Protein AF-A0AA96PVY5-F1 (afdb_monomer_lite)

Sequence (254 aa):
MIVLVLLALLAKAFYQPETMDERSAVYSLGSGWYQLRDGERINLQLPGTVMADTDGKVMLYNDTLSALDVGMVISTRGVEHHLEICMGDQVLYQYRNQEFQKNLQMQGKIWADVFLPKETGQEPVCLIYEGKKNGQLYIQAPIIGSFAAVIRNHVKEAFFSVLIMLGMLGLGVASVIIYLYIRHRQIEEKRFLNVAYFLILCDFWCILDSGMYQMYGRQTAAGTLISFYAFMLMSVPMLRFVQNTVRKKRAVGS

Foldseek 3Di:
DVLVVVVVVVCCLVPVDPPPPVQLDKDFQQFQKWFQDPNDTHGGGPQDKDWAAQQQKGKIKGLPWALSQAFKKKKFFQVLQQKWKAWVPGTQDTSDDDPDDDDSVLSRQAIDIGTHHSCINVTIMMIMGGGPRRDIDRTHTIMIHHPSNVVSVVCVVCVVVVVVLSVLQVLLVVLVVVCVVVVVVVHPDCQSVLSNLLSVLVSLLSVLSHNVCCHPPPCNPVSVVVSVVSVVCSVVSVVVNVVSVVVVVVVVVD

Secondary structure (DSSP, 8-state):
-HHHHHHHHHHHHHSS-----GGG--EE--SSEEEEETTEEEEE-SSEEEEPPTTSEEEEEE----GGGTT-EEEE--GGGT-EEEETTEEEEE----SS---HHHHTT--EEEEPPTTBTTB-EEEEEE--TT-EEEEPPPEEE-HHHHHHHHHHHTHHHHHHHHHHHHHHHHHHHHHHHHHHTT---HHHHHHHHHHHHHHHHHHHHSHHHHHH-TTHHHHHHHHHHHHHHTHHHHHHHHHHHHHHHHHH--

Structure (mmCIF, N/CA/C/O backbone):
data_AF-A0AA96PVY5-F1
#
_entry.id   AF-A0AA96PVY5-F1
#
loop_
_atom_site.group_PDB
_atom_site.id
_atom_site.type_symbol
_atom_site.label_atom_id
_atom_site.label_alt_id
_atom_site.label_comp_id
_atom_site.label_asym_id
_atom_site.label_entity_id
_atom_site.label_seq_id
_atom_site.pdbx_PDB_ins_code
_atom_site.Cartn_x
_atom_site.Cartn_y
_atom_site.Cartn_z
_atom_site.occupancy
_atom_site.B_iso_or_equiv
_atom_site.auth_seq_id
_atom_site.auth_comp_id
_atom_site.auth_asym_id
_atom_site.auth_atom_id
_atom_site.pdbx_PDB_model_num
ATOM 1 N N . MET A 1 1 ? -3.927 -9.542 26.644 1.00 60.62 1 MET A N 1
ATOM 2 C CA . MET A 1 1 ? -3.456 -10.804 26.028 1.00 60.62 1 MET A CA 1
ATOM 3 C C . MET A 1 1 ? -3.331 -10.675 24.512 1.00 60.62 1 MET A C 1
ATOM 5 O O . MET A 1 1 ? -2.219 -10.776 24.029 1.00 60.62 1 MET A O 1
ATOM 9 N N . ILE A 1 2 ? -4.405 -10.353 23.776 1.00 67.94 2 ILE A N 1
ATOM 10 C CA . ILE A 1 2 ? -4.398 -10.251 22.297 1.00 67.94 2 ILE A CA 1
ATOM 11 C C . ILE A 1 2 ? -3.332 -9.276 21.765 1.00 67.94 2 ILE A C 1
ATOM 13 O O . ILE A 1 2 ? -2.542 -9.650 20.911 1.00 67.94 2 ILE A O 1
ATOM 17 N N . VAL A 1 3 ? -3.236 -8.063 22.320 1.00 68.12 3 VAL A N 1
ATOM 18 C CA . VAL A 1 3 ? -2.239 -7.063 21.879 1.00 68.12 3 VAL A CA 1
ATOM 19 C C . VAL A 1 3 ? -0.802 -7.514 22.138 1.00 68.12 3 VAL A C 1
ATOM 21 O O . VAL A 1 3 ? 0.065 -7.299 21.304 1.00 68.12 3 VAL A O 1
ATOM 24 N N . LEU A 1 4 ? -0.549 -8.198 23.257 1.00 67.31 4 LEU A N 1
ATOM 25 C CA . LEU A 1 4 ? 0.775 -8.746 23.570 1.00 67.31 4 LEU A CA 1
ATOM 26 C C . LEU A 1 4 ? 1.139 -9.907 22.640 1.00 67.31 4 LEU A C 1
ATOM 28 O O . LEU A 1 4 ? 2.287 -10.014 22.233 1.00 67.31 4 LEU A O 1
ATOM 32 N N . VAL A 1 5 ? 0.163 -10.738 22.264 1.00 74.19 5 VAL A N 1
ATOM 33 C CA . VAL A 1 5 ? 0.353 -11.800 21.266 1.00 74.19 5 VAL A CA 1
ATOM 34 C C . VAL A 1 5 ? 0.640 -11.196 19.890 1.00 74.19 5 VAL A C 1
ATOM 36 O O . VAL A 1 5 ? 1.571 -11.636 19.230 1.00 74.19 5 VAL A O 1
ATOM 39 N N . LEU A 1 6 ? -0.086 -10.151 19.479 1.00 71.12 6 LEU A N 1
ATOM 40 C CA . LEU A 1 6 ? 0.167 -9.441 18.219 1.00 71.12 6 LEU A CA 1
ATOM 41 C C . LEU A 1 6 ? 1.539 -8.751 18.208 1.00 71.12 6 LEU A C 1
ATOM 43 O O . LEU A 1 6 ? 2.269 -8.868 17.228 1.00 71.12 6 LEU A O 1
ATOM 47 N N . LEU A 1 7 ? 1.926 -8.098 19.308 1.00 71.06 7 LEU A N 1
ATOM 48 C CA . LEU A 1 7 ? 3.259 -7.511 19.475 1.00 71.06 7 LEU A CA 1
ATOM 49 C C . LEU A 1 7 ? 4.358 -8.575 19.454 1.00 71.06 7 LEU A C 1
ATOM 51 O O . LEU A 1 7 ? 5.390 -8.354 18.835 1.00 71.06 7 LEU A O 1
ATOM 55 N N . ALA A 1 8 ? 4.143 -9.735 20.078 1.00 72.88 8 ALA A N 1
ATOM 56 C CA . ALA A 1 8 ? 5.095 -10.843 20.051 1.00 72.88 8 ALA A CA 1
ATOM 57 C C . ALA A 1 8 ? 5.204 -11.478 18.656 1.00 72.88 8 ALA A C 1
ATOM 59 O O . ALA A 1 8 ? 6.303 -11.825 18.230 1.00 72.88 8 ALA A O 1
ATOM 60 N N . LEU A 1 9 ? 4.093 -11.599 17.922 1.00 70.38 9 LEU A N 1
ATOM 61 C CA . LEU A 1 9 ? 4.085 -12.061 16.531 1.00 70.38 9 LEU A CA 1
ATOM 62 C C . LEU A 1 9 ? 4.821 -11.082 15.613 1.00 70.38 9 LEU A C 1
ATOM 64 O O . LEU A 1 9 ? 5.618 -11.522 14.790 1.00 70.38 9 LEU A O 1
ATOM 68 N N . LEU A 1 10 ? 4.615 -9.773 15.785 1.00 68.00 10 LEU A N 1
ATOM 69 C CA . LEU A 1 10 ? 5.374 -8.758 15.056 1.00 68.00 10 LEU A CA 1
ATOM 70 C C . LEU A 1 10 ? 6.845 -8.794 15.439 1.00 68.00 10 LEU A C 1
ATOM 72 O O . LEU A 1 10 ? 7.685 -8.906 14.559 1.00 68.00 10 LEU A O 1
ATOM 76 N N . ALA A 1 11 ? 7.172 -8.792 16.731 1.00 70.00 11 ALA A N 1
ATOM 77 C CA . ALA A 1 11 ? 8.550 -8.921 17.183 1.00 70.00 11 ALA A CA 1
ATOM 78 C C . ALA A 1 11 ? 9.203 -10.156 16.554 1.00 70.00 11 ALA A C 1
ATOM 80 O O . ALA A 1 11 ? 10.265 -10.029 15.970 1.00 70.00 11 ALA A O 1
ATOM 81 N N . LYS A 1 12 ? 8.537 -11.315 16.536 1.00 70.00 12 LYS A N 1
ATOM 82 C CA . LYS A 1 12 ? 9.041 -12.525 15.870 1.00 70.00 12 LYS A CA 1
ATOM 83 C C . LYS A 1 12 ? 9.208 -12.360 14.352 1.00 70.00 12 LYS A C 1
ATOM 85 O O . LYS A 1 12 ? 10.201 -12.837 13.817 1.00 70.00 12 LYS A O 1
ATOM 90 N N . ALA A 1 13 ? 8.278 -11.693 13.668 1.00 64.44 13 ALA A N 1
ATOM 91 C CA . ALA A 1 13 ? 8.371 -11.418 12.231 1.00 64.44 13 ALA A CA 1
ATOM 92 C C . ALA A 1 13 ? 9.531 -10.463 11.880 1.00 64.44 13 ALA A C 1
ATOM 94 O O . ALA A 1 13 ? 10.138 -10.594 10.821 1.00 64.44 13 ALA A O 1
ATOM 95 N N . PHE A 1 14 ? 9.862 -9.526 12.773 1.00 62.31 14 PHE A N 1
ATOM 96 C CA . PHE A 1 14 ? 10.978 -8.589 12.607 1.00 62.31 14 PHE A CA 1
ATOM 97 C C . PHE A 1 14 ? 12.322 -9.157 13.083 1.00 62.31 14 PHE A C 1
ATOM 99 O O . PHE A 1 14 ? 13.353 -8.841 12.498 1.00 62.31 14 PHE A O 1
ATOM 106 N N . TYR A 1 15 ? 12.313 -9.983 14.131 1.00 60.38 15 TYR A N 1
ATOM 107 C CA . TYR A 1 15 ? 13.501 -10.569 14.762 1.00 60.38 15 TYR A CA 1
ATOM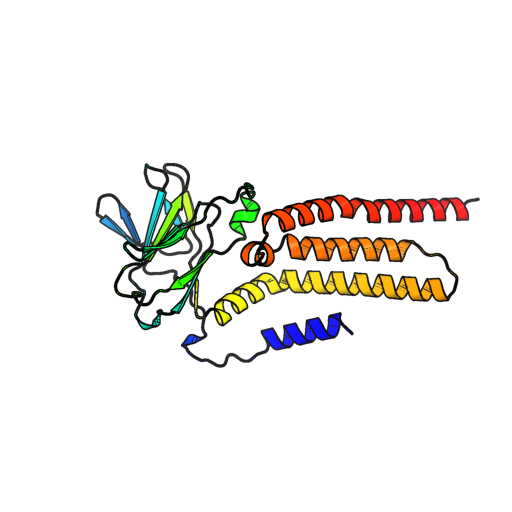 108 C C . TYR A 1 15 ? 13.905 -11.908 14.144 1.00 60.38 15 TYR A C 1
ATOM 110 O O . TYR A 1 15 ? 14.832 -12.553 14.630 1.00 60.38 15 TYR A O 1
ATOM 118 N N . GLN A 1 16 ? 13.204 -12.361 13.100 1.00 55.53 16 GLN A N 1
ATOM 119 C CA . GLN A 1 16 ? 13.637 -13.524 12.344 1.00 55.53 16 GLN A CA 1
ATOM 120 C C . GLN A 1 16 ? 15.013 -13.183 11.750 1.00 55.53 16 GLN A C 1
ATOM 122 O O . GLN A 1 16 ? 15.097 -12.227 10.971 1.00 55.53 16 GLN A O 1
ATOM 127 N N . PRO A 1 17 ? 16.088 -13.878 12.172 1.00 44.47 17 PRO A N 1
ATOM 128 C CA . PRO A 1 17 ? 17.438 -13.524 11.769 1.00 44.47 17 PRO A CA 1
ATOM 129 C C . PRO A 1 17 ? 17.516 -13.547 10.247 1.00 44.47 17 PRO A C 1
ATOM 131 O O . PRO A 1 17 ? 16.865 -14.378 9.607 1.00 44.47 17 PRO A O 1
ATOM 134 N N . GLU A 1 18 ? 18.288 -12.623 9.677 1.00 47.50 18 GLU A N 1
ATOM 135 C CA . GLU A 1 18 ? 18.729 -12.698 8.289 1.00 47.50 18 GLU A CA 1
ATOM 136 C C . GLU A 1 18 ? 19.471 -14.020 8.107 1.00 47.50 18 GLU A C 1
ATOM 138 O O . GLU A 1 18 ? 20.685 -14.117 8.252 1.00 47.50 18 GLU A O 1
ATOM 143 N N . THR A 1 19 ? 18.737 -15.083 7.799 1.00 43.25 19 THR A N 1
ATOM 144 C CA . THR A 1 19 ? 19.301 -16.174 7.033 1.00 43.25 19 THR A CA 1
ATOM 145 C C . THR A 1 19 ? 19.656 -15.528 5.703 1.00 43.25 19 THR A C 1
ATOM 147 O O . THR A 1 19 ? 18.765 -15.293 4.887 1.00 43.25 19 THR A O 1
ATOM 150 N N . MET A 1 20 ? 20.919 -15.117 5.556 1.00 42.38 20 MET A N 1
ATOM 151 C CA . MET A 1 20 ? 21.519 -14.702 4.292 1.00 42.38 20 MET A CA 1
ATOM 152 C C . MET A 1 20 ? 21.440 -15.883 3.326 1.00 42.38 20 MET A C 1
ATOM 154 O O . MET A 1 20 ? 22.402 -16.610 3.119 1.00 42.38 20 MET A O 1
ATOM 158 N N . ASP A 1 21 ? 20.260 -16.118 2.775 1.00 47.22 21 ASP A N 1
ATOM 159 C CA . ASP A 1 21 ? 20.150 -16.723 1.468 1.00 47.22 21 ASP A CA 1
ATOM 160 C C . ASP A 1 21 ? 20.279 -15.541 0.505 1.00 47.22 21 ASP A C 1
ATOM 162 O O . ASP A 1 21 ? 19.471 -14.613 0.578 1.00 47.22 21 ASP A O 1
ATOM 166 N N . GLU A 1 22 ? 21.314 -15.485 -0.334 1.00 47.44 22 GLU A N 1
ATOM 167 C CA . GLU A 1 22 ? 21.561 -14.347 -1.244 1.00 47.44 22 GLU A CA 1
ATOM 168 C C . GLU A 1 22 ? 20.355 -14.064 -2.164 1.00 47.44 22 GLU A C 1
ATOM 170 O O . GLU A 1 22 ? 20.160 -12.942 -2.619 1.00 47.44 22 GLU A O 1
ATOM 175 N N . ARG A 1 23 ? 19.461 -15.049 -2.337 1.00 49.44 23 ARG A N 1
ATOM 176 C CA . ARG A 1 23 ? 18.167 -14.945 -3.040 1.00 49.44 23 ARG A CA 1
ATOM 177 C C . ARG A 1 23 ? 17.033 -14.285 -2.234 1.00 49.44 23 ARG A C 1
ATOM 179 O O . ARG A 1 23 ? 15.928 -14.095 -2.742 1.00 49.44 23 ARG A O 1
ATOM 186 N N . SER A 1 24 ? 17.264 -13.969 -0.962 1.00 51.00 24 SER A N 1
ATOM 187 C CA . SER A 1 24 ? 16.276 -13.412 -0.021 1.00 51.00 24 SER A CA 1
ATOM 188 C C . SER A 1 24 ? 16.491 -11.928 0.304 1.00 51.00 24 SER A C 1
ATOM 190 O O . SER A 1 24 ? 15.701 -11.337 1.049 1.00 51.00 24 SER A O 1
ATOM 192 N N . ALA A 1 25 ? 17.532 -11.309 -0.258 1.00 61.28 25 ALA A N 1
ATOM 193 C CA . ALA A 1 25 ? 17.780 -9.881 -0.127 1.00 61.28 25 ALA A CA 1
ATOM 194 C C . ALA A 1 25 ? 16.945 -9.097 -1.151 1.00 61.28 25 ALA A C 1
ATOM 196 O O . ALA A 1 25 ? 16.886 -9.450 -2.326 1.00 61.28 25 ALA A O 1
ATOM 197 N N . VAL A 1 26 ? 16.287 -8.032 -0.690 1.00 68.56 26 VAL A N 1
ATOM 198 C CA . VAL A 1 26 ? 15.710 -7.023 -1.583 1.00 68.56 26 VAL A CA 1
ATOM 199 C C . VAL A 1 26 ? 16.835 -6.071 -1.962 1.00 68.56 26 VAL A C 1
ATOM 201 O O . VAL A 1 26 ? 17.480 -5.522 -1.068 1.00 68.56 26 VAL A O 1
ATOM 204 N N . TYR A 1 27 ? 17.059 -5.850 -3.252 1.00 75.19 27 TYR A N 1
ATOM 205 C CA . TYR A 1 27 ? 17.981 -4.825 -3.732 1.00 75.19 27 TYR A CA 1
ATOM 206 C C . TYR A 1 27 ? 17.227 -3.745 -4.502 1.00 75.19 27 TYR A C 1
ATOM 208 O O . TYR A 1 27 ? 16.205 -3.989 -5.144 1.00 75.19 27 TYR A O 1
ATOM 216 N N . SER A 1 28 ? 17.725 -2.516 -4.390 1.00 77.44 28 SER A N 1
ATOM 217 C CA . SER A 1 28 ? 17.193 -1.371 -5.121 1.00 77.44 28 SER A CA 1
ATOM 218 C C . SER A 1 28 ? 17.796 -1.346 -6.520 1.00 77.44 28 SER A C 1
ATOM 220 O O . SER A 1 28 ? 19.016 -1.250 -6.674 1.00 77.44 28 SER A O 1
ATOM 222 N N . LEU A 1 29 ? 16.947 -1.412 -7.540 1.00 79.62 29 LEU A N 1
ATOM 223 C CA . LEU A 1 29 ? 17.330 -1.267 -8.936 1.00 79.62 29 LEU A CA 1
ATOM 224 C C . LEU A 1 29 ? 17.389 0.229 -9.277 1.00 79.62 29 LEU A C 1
ATOM 226 O O . LEU A 1 29 ? 16.513 0.771 -9.946 1.00 79.62 29 LEU A O 1
ATOM 230 N N . GLY A 1 30 ? 18.403 0.921 -8.756 1.00 73.12 30 GLY A N 1
ATOM 231 C CA . GLY A 1 30 ? 18.613 2.355 -8.999 1.00 73.12 30 GLY A CA 1
ATOM 232 C C . GLY A 1 30 ? 19.434 2.667 -10.254 1.00 73.12 30 GLY A C 1
ATOM 233 O O . GLY A 1 30 ? 19.320 3.749 -10.826 1.00 73.12 30 GLY A O 1
ATOM 234 N N . SER A 1 31 ? 20.255 1.723 -10.709 1.00 78.88 31 SER A N 1
ATOM 235 C CA . SER A 1 31 ? 21.162 1.878 -11.850 1.00 78.88 31 SER A CA 1
ATOM 236 C C . SER A 1 31 ? 20.694 1.082 -13.071 1.00 78.88 31 SER A C 1
ATOM 238 O O . SER A 1 31 ? 19.829 0.213 -12.978 1.00 78.88 31 SER A O 1
ATOM 240 N N . GLY A 1 32 ? 21.259 1.402 -14.239 1.00 79.94 32 GLY A N 1
ATOM 241 C CA . GLY A 1 32 ? 20.956 0.696 -15.490 1.00 79.94 32 GLY A CA 1
ATOM 242 C C . GLY A 1 32 ? 19.706 1.185 -16.214 1.00 79.94 32 GLY A C 1
ATOM 243 O O . GLY A 1 32 ? 19.381 0.668 -17.278 1.00 79.94 32 GLY A O 1
ATOM 244 N N . TRP A 1 33 ? 19.025 2.195 -15.671 1.00 86.94 33 TRP A N 1
ATOM 245 C CA . TRP A 1 33 ? 17.878 2.807 -16.325 1.00 86.94 33 TRP A CA 1
ATOM 246 C C . TRP A 1 33 ? 18.322 3.719 -17.457 1.00 86.94 33 TRP A C 1
ATOM 248 O O . TRP A 1 33 ? 19.286 4.472 -17.327 1.00 86.94 33 TRP A O 1
ATOM 258 N N . TYR A 1 34 ? 17.601 3.679 -18.566 1.00 86.19 34 TYR A N 1
ATOM 259 C CA . TYR A 1 34 ? 17.819 4.588 -19.675 1.00 86.19 34 TYR A CA 1
ATOM 260 C C . TYR A 1 34 ? 16.513 4.944 -20.373 1.00 86.19 34 TYR A C 1
ATOM 262 O O . TYR A 1 34 ? 15.545 4.189 -20.357 1.00 86.19 34 TYR A O 1
ATOM 270 N N . GLN A 1 35 ? 16.499 6.113 -21.000 1.00 86.50 35 GLN A N 1
ATOM 271 C CA . GLN A 1 35 ? 15.431 6.556 -21.882 1.00 86.50 35 GLN A CA 1
ATOM 272 C C . GLN A 1 35 ? 15.967 6.609 -23.311 1.00 86.50 35 GLN A C 1
ATOM 274 O O . GLN A 1 35 ? 17.094 7.048 -23.537 1.00 86.50 35 GLN A O 1
ATOM 279 N N . LEU A 1 36 ? 15.157 6.173 -24.270 1.00 83.19 36 LEU A N 1
ATOM 280 C CA . LEU A 1 36 ? 15.424 6.380 -25.690 1.00 83.19 36 LEU A CA 1
ATOM 281 C C . LEU A 1 36 ? 14.739 7.681 -26.112 1.00 83.19 36 LEU A C 1
ATOM 283 O O . LEU A 1 36 ? 13.514 7.768 -26.053 1.00 83.19 36 LEU A O 1
ATOM 287 N N . ARG A 1 37 ? 15.519 8.694 -26.497 1.00 79.12 37 ARG A N 1
ATOM 288 C CA . ARG A 1 37 ? 15.014 9.947 -27.083 1.00 79.12 37 ARG A CA 1
ATOM 289 C C . ARG A 1 37 ? 15.697 10.166 -28.418 1.00 79.12 37 ARG A C 1
ATOM 291 O O . ARG A 1 37 ? 16.918 10.122 -28.473 1.00 79.12 37 ARG A O 1
ATOM 298 N N . ASP A 1 38 ? 14.916 10.352 -29.478 1.00 75.44 38 ASP A N 1
ATOM 299 C CA . ASP A 1 38 ? 15.432 10.564 -30.839 1.00 75.44 38 ASP A CA 1
ATOM 300 C C . ASP A 1 38 ? 16.448 9.492 -31.298 1.00 75.44 38 ASP A C 1
ATOM 302 O O . ASP A 1 38 ? 17.362 9.758 -32.072 1.00 75.44 38 ASP A O 1
ATOM 306 N N . GLY A 1 39 ? 16.297 8.255 -30.805 1.00 75.19 39 GLY A N 1
ATOM 307 C CA . GLY A 1 39 ? 17.210 7.140 -31.085 1.00 75.19 39 GLY A CA 1
ATOM 308 C C . GLY A 1 39 ? 18.491 7.117 -30.240 1.00 75.19 39 GLY A C 1
ATOM 309 O O . GLY A 1 39 ? 19.244 6.147 -30.322 1.00 75.19 39 GLY A O 1
ATOM 310 N N . GLU A 1 40 ? 18.727 8.118 -29.390 1.00 83.31 40 GLU A N 1
ATOM 311 C CA . GLU A 1 40 ? 19.852 8.146 -28.455 1.00 83.31 40 GLU A CA 1
ATOM 312 C C . GLU A 1 40 ? 19.477 7.577 -27.081 1.00 83.31 40 GLU A C 1
ATOM 314 O O . GLU A 1 40 ? 18.406 7.840 -26.525 1.00 83.31 40 GLU A O 1
ATOM 319 N N . ARG A 1 41 ? 20.401 6.795 -26.509 1.00 86.50 41 ARG A N 1
ATOM 320 C CA . ARG A 1 41 ? 20.283 6.228 -25.161 1.00 86.50 41 ARG A CA 1
ATOM 321 C C . ARG A 1 41 ? 20.759 7.245 -24.126 1.00 86.50 41 ARG A C 1
ATOM 323 O O . ARG A 1 41 ? 21.956 7.487 -23.989 1.00 86.50 41 ARG A O 1
ATOM 330 N N . ILE A 1 42 ? 19.829 7.766 -23.333 1.00 85.06 42 ILE A N 1
ATOM 331 C CA . ILE A 1 42 ? 20.112 8.651 -22.201 1.00 85.06 42 ILE A CA 1
ATOM 332 C C . ILE A 1 42 ? 20.054 7.827 -20.921 1.00 85.06 42 ILE A C 1
ATOM 334 O O . ILE A 1 42 ? 18.980 7.414 -20.491 1.00 85.06 42 ILE A O 1
ATOM 338 N N . ASN A 1 43 ? 21.208 7.582 -20.306 1.00 85.69 43 ASN A N 1
ATOM 339 C CA . ASN A 1 43 ? 21.272 6.859 -19.038 1.00 85.69 43 ASN A CA 1
ATOM 340 C C . ASN A 1 43 ? 20.775 7.733 -17.878 1.00 85.69 43 ASN A C 1
ATOM 342 O O . ASN A 1 43 ? 21.059 8.929 -17.803 1.00 85.69 43 ASN A O 1
ATOM 346 N N . LEU A 1 44 ? 20.052 7.106 -16.959 1.00 84.44 44 LEU A N 1
ATOM 347 C CA . LEU A 1 44 ? 19.385 7.715 -15.820 1.00 84.44 44 LEU A CA 1
ATOM 348 C C . LEU A 1 44 ? 19.710 6.913 -14.555 1.00 84.44 44 LEU A C 1
ATOM 350 O O . LEU A 1 44 ? 19.940 5.704 -14.594 1.00 84.44 44 LEU A O 1
ATOM 354 N N . GLN A 1 45 ? 19.710 7.598 -13.417 1.00 82.50 45 GLN A N 1
ATOM 355 C CA . GLN A 1 45 ? 19.763 6.963 -12.104 1.00 82.50 45 GLN A CA 1
ATOM 356 C C . GLN A 1 45 ? 18.470 7.253 -11.354 1.00 82.50 45 GLN A C 1
ATOM 358 O O . GLN A 1 45 ? 17.987 8.386 -11.344 1.00 82.50 45 GLN A O 1
ATOM 363 N N . LEU A 1 46 ? 17.923 6.216 -10.728 1.00 82.31 46 LEU A N 1
ATOM 364 C CA . LEU A 1 46 ? 16.763 6.297 -9.856 1.00 82.31 46 LEU A CA 1
ATOM 365 C C . LEU A 1 46 ? 17.206 6.110 -8.393 1.00 82.31 46 LEU A C 1
ATOM 367 O O . LEU A 1 46 ? 18.116 5.320 -8.129 1.00 82.31 46 LEU A O 1
ATOM 371 N N . PRO A 1 47 ? 16.562 6.780 -7.420 1.00 81.31 47 PRO A N 1
ATOM 372 C CA . PRO A 1 47 ? 15.429 7.694 -7.574 1.00 81.31 47 PRO A CA 1
ATOM 373 C C . PRO A 1 47 ? 15.841 9.038 -8.198 1.00 81.31 47 PRO A C 1
ATOM 375 O O . PRO A 1 47 ? 16.882 9.594 -7.856 1.00 81.31 47 PRO A O 1
ATOM 378 N N . GLY A 1 48 ? 15.019 9.574 -9.101 1.00 78.88 48 GLY A N 1
ATOM 379 C CA . GLY A 1 48 ? 15.378 10.767 -9.868 1.00 78.88 48 GLY A CA 1
ATOM 380 C C . GLY A 1 48 ? 14.215 11.386 -10.637 1.00 78.88 48 GLY A C 1
ATOM 381 O O . GLY A 1 48 ? 13.164 10.771 -10.822 1.00 78.88 48 GLY A O 1
ATOM 382 N N . THR A 1 49 ? 14.408 12.630 -11.075 1.00 79.50 49 THR A N 1
ATOM 383 C CA . THR A 1 49 ? 13.435 13.342 -11.907 1.00 79.50 49 THR A CA 1
ATOM 384 C C . THR A 1 49 ? 13.679 13.023 -13.375 1.00 79.50 49 THR A C 1
ATOM 386 O O . THR A 1 49 ? 14.760 13.290 -13.897 1.00 79.50 49 THR A O 1
ATOM 389 N N . VAL A 1 50 ? 12.657 12.499 -14.045 1.00 81.06 50 VAL A N 1
ATOM 390 C CA . VAL A 1 50 ? 12.685 12.172 -15.470 1.00 81.06 50 VAL A CA 1
ATOM 391 C C . VAL A 1 50 ? 11.742 13.101 -16.221 1.00 81.06 50 VAL A C 1
ATOM 393 O O . VAL A 1 50 ? 10.659 13.449 -15.748 1.00 81.06 50 VAL A O 1
ATOM 396 N N . MET A 1 51 ? 12.172 13.533 -17.399 1.00 79.31 51 MET A N 1
ATOM 397 C CA . MET A 1 51 ? 11.366 14.370 -18.277 1.00 79.31 51 MET A CA 1
ATOM 398 C C . MET A 1 51 ? 10.405 13.494 -19.091 1.00 79.31 51 MET A C 1
ATOM 400 O O . MET A 1 51 ? 10.816 12.503 -19.705 1.00 79.31 51 MET A O 1
ATOM 404 N N . ALA A 1 52 ? 9.136 13.892 -19.144 1.00 78.44 52 ALA A N 1
ATOM 405 C CA . ALA A 1 52 ? 8.171 13.322 -20.077 1.00 78.44 52 ALA A CA 1
ATOM 406 C C . ALA A 1 52 ? 8.541 13.662 -21.523 1.00 78.44 52 ALA A C 1
ATOM 408 O O . ALA A 1 52 ? 9.197 14.676 -21.793 1.00 78.44 52 ALA A O 1
ATOM 409 N N . ASP A 1 53 ? 8.149 12.784 -22.437 1.00 77.19 53 ASP A N 1
ATOM 410 C CA . ASP A 1 53 ? 8.227 13.039 -23.867 1.00 77.19 53 ASP A CA 1
ATOM 411 C C . ASP A 1 53 ? 7.160 14.070 -24.294 1.00 77.19 53 ASP A C 1
ATOM 413 O O . ASP A 1 53 ? 6.287 14.475 -23.514 1.00 77.19 53 ASP A O 1
ATOM 417 N N . THR A 1 54 ? 7.221 14.490 -25.552 1.00 68.06 54 THR A N 1
ATOM 418 C CA . THR A 1 54 ? 6.270 15.389 -26.219 1.00 68.06 54 THR A CA 1
ATOM 419 C C . THR A 1 54 ? 4.822 14.892 -26.136 1.00 68.06 54 THR A C 1
ATOM 421 O O . THR A 1 54 ? 3.895 15.690 -25.952 1.00 68.06 54 THR A O 1
ATOM 424 N N . ASP A 1 55 ? 4.630 13.572 -26.141 1.00 70.69 55 ASP A N 1
ATOM 425 C CA . ASP A 1 55 ? 3.334 12.914 -25.948 1.00 70.69 55 ASP A CA 1
ATOM 426 C C . ASP A 1 55 ? 2.906 12.789 -24.476 1.00 70.69 55 ASP A C 1
ATOM 428 O O . ASP A 1 55 ? 1.797 12.347 -24.181 1.00 70.69 55 ASP A O 1
ATOM 432 N N . GLY A 1 56 ? 3.746 13.224 -23.532 1.00 71.62 56 GLY A N 1
ATOM 433 C CA . GLY A 1 56 ? 3.491 13.138 -22.093 1.00 71.62 56 GLY A CA 1
ATOM 434 C C . GLY A 1 56 ? 3.804 11.774 -21.480 1.00 71.62 56 GLY A C 1
ATOM 435 O O . GLY A 1 56 ? 3.632 11.609 -20.276 1.00 71.62 56 GLY A O 1
ATOM 436 N N . LYS A 1 57 ? 4.300 10.810 -22.262 1.00 81.06 57 LYS A N 1
ATOM 437 C CA . LYS A 1 57 ? 4.727 9.497 -21.766 1.00 81.06 57 LYS A CA 1
ATOM 438 C C . LYS A 1 57 ? 6.193 9.517 -21.334 1.00 81.06 57 LYS A C 1
ATOM 440 O O . LYS A 1 57 ? 7.025 10.175 -21.953 1.00 81.06 57 LYS A O 1
ATOM 445 N N . VAL A 1 58 ? 6.520 8.792 -20.272 1.00 82.19 58 VAL A N 1
ATOM 446 C CA . VAL A 1 58 ? 7.892 8.526 -19.828 1.00 82.19 58 VAL A CA 1
ATOM 447 C C . VAL A 1 58 ? 8.131 7.032 -19.997 1.00 82.19 58 VAL A C 1
ATOM 449 O O . VAL A 1 58 ? 7.495 6.238 -19.313 1.00 82.19 58 VAL A O 1
ATOM 452 N N . MET A 1 59 ? 9.034 6.658 -20.901 1.00 84.69 59 MET A N 1
ATOM 453 C CA . MET A 1 59 ? 9.434 5.267 -21.123 1.00 84.69 59 MET A CA 1
ATOM 454 C C . MET A 1 59 ? 10.847 5.065 -20.585 1.00 84.69 59 MET A C 1
ATOM 456 O O . MET A 1 59 ? 11.786 5.712 -21.050 1.00 84.69 59 MET A O 1
ATOM 460 N N . LEU A 1 60 ? 10.990 4.191 -19.597 1.00 84.94 60 LEU A N 1
ATOM 461 C CA . LEU A 1 60 ? 12.267 3.824 -18.999 1.00 84.94 60 LEU A CA 1
ATOM 462 C C . LEU A 1 60 ? 12.567 2.365 -19.294 1.00 84.94 60 LEU A C 1
ATOM 464 O O . LEU A 1 60 ? 11.713 1.513 -19.088 1.00 84.94 60 LEU A O 1
ATOM 468 N N . TYR A 1 61 ? 13.789 2.080 -19.714 1.00 85.62 61 TYR A N 1
ATOM 469 C CA . TYR A 1 61 ? 14.257 0.738 -20.024 1.00 85.62 61 TYR A CA 1
ATOM 470 C C . TYR A 1 61 ? 15.392 0.347 -19.085 1.00 85.62 61 TYR A C 1
ATOM 472 O O . TYR A 1 61 ? 16.184 1.201 -18.684 1.00 85.62 61 TYR A O 1
ATOM 480 N N . ASN A 1 62 ? 15.484 -0.936 -18.749 1.00 84.81 62 ASN A N 1
ATOM 481 C CA . ASN A 1 62 ? 16.585 -1.488 -17.973 1.00 84.81 62 ASN A CA 1
ATOM 482 C C . ASN A 1 62 ? 16.995 -2.859 -18.523 1.00 84.81 62 ASN A C 1
ATOM 484 O O . ASN A 1 62 ? 16.178 -3.775 -18.611 1.00 84.81 62 ASN A O 1
ATOM 488 N N . ASP A 1 63 ? 18.269 -2.978 -18.891 1.00 84.44 63 ASP A N 1
ATOM 489 C CA . ASP A 1 63 ? 18.912 -4.161 -19.473 1.00 84.44 63 ASP A CA 1
ATOM 490 C C . ASP A 1 63 ? 19.849 -4.885 -18.488 1.00 84.44 63 ASP A C 1
ATOM 492 O O . ASP A 1 63 ? 20.562 -5.806 -18.870 1.00 84.44 63 ASP A O 1
ATOM 496 N N . THR A 1 64 ? 19.861 -4.489 -17.213 1.00 81.06 64 THR A N 1
ATOM 497 C CA . THR A 1 64 ? 20.770 -5.059 -16.199 1.00 81.06 64 THR A CA 1
ATOM 498 C C . THR A 1 64 ? 20.254 -6.333 -15.536 1.00 81.06 64 THR A C 1
ATOM 500 O O . THR A 1 64 ? 20.988 -6.961 -14.772 1.00 81.06 64 THR A O 1
ATOM 503 N N . LEU A 1 65 ? 19.011 -6.726 -15.823 1.00 80.44 65 LEU A N 1
ATOM 504 C CA . LEU A 1 65 ? 18.420 -7.951 -15.293 1.00 80.44 65 LEU A CA 1
ATOM 505 C C . LEU A 1 65 ? 19.051 -9.184 -15.929 1.00 80.44 65 LEU A C 1
ATOM 507 O O . LEU A 1 65 ? 19.394 -9.198 -17.108 1.00 80.44 65 LEU A O 1
ATOM 511 N N . SER A 1 66 ? 19.173 -10.240 -15.137 1.00 78.12 66 SER A N 1
ATOM 512 C CA . SER A 1 66 ? 19.837 -11.479 -15.522 1.00 78.12 66 SER A CA 1
ATOM 513 C C . SER A 1 66 ? 18.938 -12.694 -15.298 1.00 78.12 66 SER A C 1
ATOM 515 O O . SER A 1 66 ? 17.895 -12.620 -14.649 1.00 78.12 66 SER A O 1
ATOM 517 N N . ALA A 1 67 ? 19.378 -13.861 -15.774 1.00 75.25 67 ALA A N 1
ATOM 518 C CA . ALA A 1 67 ? 18.679 -15.126 -15.541 1.00 75.25 67 ALA A CA 1
ATOM 519 C C . ALA A 1 67 ? 18.555 -15.498 -14.045 1.00 75.25 67 ALA A C 1
ATOM 521 O O . ALA A 1 67 ? 17.752 -16.360 -13.690 1.00 75.25 67 ALA A O 1
ATOM 522 N N . LEU A 1 68 ? 19.335 -14.857 -13.164 1.00 71.12 68 LEU A N 1
ATOM 523 C CA . LEU A 1 68 ? 19.219 -15.006 -11.711 1.00 71.12 68 LEU A CA 1
ATOM 524 C C . LEU A 1 68 ? 17.938 -14.359 -11.161 1.00 71.12 68 LEU A C 1
ATOM 526 O O . LEU A 1 68 ? 17.488 -14.741 -10.082 1.00 71.12 68 LEU A O 1
ATOM 530 N N . ASP A 1 69 ? 17.332 -13.443 -11.923 1.00 73.88 69 ASP A N 1
ATOM 531 C CA . ASP A 1 69 ? 16.176 -12.650 -11.507 1.00 73.88 69 ASP A CA 1
ATOM 532 C C . ASP A 1 69 ? 14.830 -13.261 -11.910 1.00 73.88 69 ASP A C 1
ATOM 534 O O . ASP A 1 69 ? 13.763 -12.780 -11.521 1.00 73.88 69 ASP A O 1
ATOM 538 N N . VAL A 1 70 ? 14.868 -14.383 -12.632 1.00 78.31 70 VAL A N 1
ATOM 539 C CA . VAL A 1 70 ? 13.683 -15.145 -13.033 1.00 78.31 70 VAL A CA 1
ATOM 540 C C . VAL A 1 70 ? 12.879 -15.581 -11.804 1.00 78.31 70 VAL A C 1
ATOM 542 O O . VAL A 1 70 ? 13.390 -16.239 -10.896 1.00 78.31 70 VAL A O 1
ATOM 545 N N . GLY A 1 71 ? 11.582 -15.262 -11.795 1.00 71.06 71 GLY A N 1
ATOM 546 C CA . GLY A 1 71 ? 10.667 -15.606 -10.704 1.00 71.06 71 GLY A CA 1
ATOM 547 C C . GLY A 1 71 ? 10.750 -14.689 -9.479 1.00 71.06 71 GLY A C 1
ATOM 548 O O . GLY A 1 71 ? 9.983 -14.886 -8.532 1.00 71.06 71 GLY A O 1
ATOM 549 N N . MET A 1 72 ? 11.632 -13.682 -9.485 1.00 79.81 72 MET A N 1
ATOM 550 C CA . MET A 1 72 ? 11.612 -12.610 -8.490 1.00 79.81 72 MET A CA 1
ATOM 551 C C . MET A 1 72 ? 10.483 -11.613 -8.767 1.00 79.81 72 MET A C 1
ATOM 553 O O . MET A 1 72 ? 9.872 -11.609 -9.835 1.00 79.81 72 MET A O 1
ATOM 557 N N . VAL A 1 73 ? 10.176 -10.785 -7.772 1.00 77.75 73 VAL A N 1
ATOM 558 C CA . VAL A 1 73 ? 9.144 -9.754 -7.858 1.00 77.75 73 VAL A CA 1
ATOM 559 C C . VAL A 1 73 ? 9.812 -8.398 -7.995 1.00 77.75 73 VAL A C 1
ATOM 561 O O . VAL A 1 73 ? 10.608 -8.017 -7.135 1.00 77.75 73 VAL A O 1
ATOM 564 N N . ILE A 1 74 ? 9.465 -7.672 -9.057 1.00 79.69 74 ILE A N 1
ATOM 565 C CA . ILE A 1 74 ? 9.749 -6.244 -9.169 1.00 79.69 74 ILE A CA 1
ATOM 566 C C . ILE A 1 74 ? 8.592 -5.475 -8.536 1.00 79.69 74 ILE A C 1
ATOM 568 O O . ILE A 1 74 ? 7.429 -5.695 -8.867 1.00 79.69 74 ILE A O 1
ATOM 572 N N . SER A 1 75 ? 8.921 -4.601 -7.593 1.00 77.69 75 SER A N 1
ATOM 573 C CA . SER A 1 75 ? 7.974 -3.751 -6.883 1.00 77.69 75 SER A CA 1
ATOM 574 C C . SER A 1 75 ? 8.361 -2.297 -7.109 1.00 77.69 75 SER A C 1
ATOM 576 O O . SER A 1 75 ? 9.463 -1.874 -6.762 1.00 77.69 75 SER A O 1
ATOM 578 N N . THR A 1 76 ? 7.459 -1.510 -7.684 1.00 79.00 76 THR A N 1
ATOM 579 C CA . THR A 1 76 ? 7.696 -0.086 -7.961 1.00 79.00 76 THR A CA 1
ATOM 580 C C . THR A 1 76 ? 6.495 0.770 -7.565 1.00 79.00 76 THR A C 1
ATOM 582 O O . THR A 1 76 ? 5.368 0.283 -7.459 1.00 79.00 76 THR A O 1
ATOM 585 N N . ARG A 1 77 ? 6.743 2.058 -7.320 1.00 70.75 77 ARG A N 1
ATOM 586 C CA . ARG A 1 77 ? 5.716 3.080 -7.069 1.00 70.75 77 ARG A CA 1
ATOM 587 C C . ARG A 1 77 ? 5.490 3.917 -8.331 1.00 70.75 77 ARG A C 1
ATOM 589 O O . ARG A 1 77 ? 6.297 3.883 -9.258 1.00 70.75 77 ARG A O 1
ATOM 596 N N . GLY A 1 78 ? 4.401 4.683 -8.365 1.00 61.81 78 GLY A N 1
ATOM 597 C CA . GLY A 1 78 ? 4.028 5.495 -9.529 1.00 61.81 78 GLY A CA 1
ATOM 598 C C . GLY A 1 78 ? 2.762 5.018 -10.240 1.00 61.81 78 GLY A C 1
ATOM 599 O O . GLY A 1 78 ? 2.531 5.381 -11.391 1.00 61.81 78 GLY A O 1
ATOM 600 N N . VAL A 1 79 ? 1.930 4.209 -9.574 1.00 59.38 79 VAL A N 1
ATOM 601 C CA . VAL A 1 79 ? 0.617 3.778 -10.085 1.00 59.38 79 VAL A CA 1
ATOM 602 C C . VAL A 1 79 ? -0.296 4.980 -10.372 1.00 59.38 79 VAL A C 1
ATOM 604 O O . VAL A 1 79 ? -1.145 4.909 -11.258 1.00 59.38 79 VAL A O 1
ATOM 607 N N . GLU A 1 80 ? -0.076 6.110 -9.695 1.00 57.34 80 GLU A N 1
ATOM 608 C CA . GLU A 1 80 ? -0.729 7.402 -9.939 1.00 57.34 80 GLU A CA 1
ATOM 609 C C . GLU A 1 80 ? -0.491 8.002 -11.328 1.00 57.34 80 GLU A C 1
ATOM 611 O O . GLU A 1 80 ? -1.195 8.924 -11.740 1.00 57.34 80 GLU A O 1
ATOM 616 N N . HIS A 1 81 ? 0.492 7.473 -12.049 1.00 58.34 81 HIS A N 1
ATOM 617 C CA . HIS A 1 81 ? 0.863 7.885 -13.393 1.00 58.34 81 HIS A CA 1
ATOM 618 C C . HIS A 1 81 ? 0.534 6.794 -14.417 1.00 58.34 81 HIS A C 1
ATOM 620 O O . HIS A 1 81 ? 1.279 6.622 -15.369 1.00 58.34 81 HIS A O 1
ATOM 626 N N . HIS A 1 82 ? -0.537 6.015 -14.206 1.00 67.25 82 HIS A N 1
ATOM 627 C CA . HIS A 1 82 ? -0.949 4.924 -15.106 1.00 67.25 82 HIS A CA 1
ATOM 628 C C . HIS A 1 82 ? 0.204 3.985 -15.480 1.00 67.25 82 HIS A C 1
ATOM 630 O O . HIS A 1 82 ? 0.409 3.661 -16.644 1.00 67.25 82 HIS A O 1
ATOM 636 N N . LEU A 1 83 ? 0.970 3.571 -14.470 1.00 73.50 83 LEU A N 1
ATOM 637 C CA . LEU A 1 83 ? 2.136 2.723 -14.657 1.00 73.50 83 LEU A CA 1
ATOM 638 C C . LEU A 1 83 ? 1.794 1.431 -15.420 1.00 73.50 83 LEU A C 1
ATOM 640 O O . LEU A 1 83 ? 0.936 0.646 -14.993 1.00 73.50 83 LEU A O 1
ATOM 644 N N . GLU A 1 84 ? 2.549 1.188 -16.486 1.00 80.38 84 GLU A N 1
ATOM 645 C CA . GLU A 1 84 ? 2.614 -0.083 -17.200 1.00 80.38 84 GLU A CA 1
ATOM 646 C C . GLU A 1 84 ? 4.033 -0.653 -17.101 1.00 80.38 84 GLU A C 1
ATOM 648 O O . GLU A 1 84 ? 5.025 0.068 -17.219 1.00 80.38 84 GLU A O 1
ATOM 653 N N . ILE A 1 85 ? 4.126 -1.955 -16.845 1.00 80.25 85 ILE A N 1
ATOM 654 C CA . ILE A 1 85 ? 5.385 -2.693 -16.751 1.00 80.25 85 ILE A CA 1
ATOM 655 C C . ILE A 1 85 ? 5.370 -3.734 -17.855 1.00 80.25 85 ILE A C 1
ATOM 657 O O . ILE A 1 85 ? 4.500 -4.609 -17.871 1.00 80.25 85 ILE A O 1
ATOM 661 N N . CYS A 1 86 ? 6.342 -3.650 -18.751 1.00 81.38 86 CYS A N 1
ATOM 662 C CA . CYS A 1 86 ? 6.498 -4.553 -19.883 1.00 81.38 86 CYS A CA 1
ATOM 663 C C . CYS A 1 86 ? 7.900 -5.167 -19.870 1.00 81.38 86 CYS A C 1
ATOM 665 O O . CYS A 1 86 ? 8.828 -4.628 -19.269 1.00 81.38 86 CYS A O 1
ATOM 667 N N . MET A 1 87 ? 8.064 -6.297 -20.539 1.00 80.81 87 MET A N 1
ATOM 668 C CA . MET A 1 87 ? 9.358 -6.900 -20.841 1.00 80.81 87 MET A CA 1
ATOM 669 C C . MET A 1 87 ? 9.317 -7.270 -22.320 1.00 80.81 87 MET A C 1
ATOM 671 O O . MET A 1 87 ? 8.454 -8.054 -22.712 1.00 80.81 87 MET A O 1
ATOM 675 N N . GLY A 1 88 ? 10.144 -6.584 -23.118 1.00 77.56 88 GLY A N 1
ATOM 676 C CA . GLY A 1 88 ? 10.018 -6.534 -24.580 1.00 77.56 88 GLY A CA 1
ATOM 677 C C . GLY A 1 88 ? 8.576 -6.322 -25.044 1.00 77.56 88 GLY A C 1
ATOM 678 O O . GLY A 1 88 ? 7.977 -5.294 -24.723 1.00 77.56 88 GLY A O 1
ATOM 679 N N . ASP A 1 89 ? 8.017 -7.298 -25.761 1.00 74.00 89 ASP A N 1
ATOM 680 C CA . ASP A 1 89 ? 6.654 -7.232 -26.314 1.00 74.00 89 ASP A CA 1
ATOM 681 C C . ASP A 1 89 ? 5.559 -7.682 -25.325 1.00 74.00 89 ASP A C 1
ATOM 683 O O . ASP A 1 89 ? 4.361 -7.519 -25.586 1.00 74.00 89 ASP A O 1
ATOM 687 N N . GLN A 1 90 ? 5.932 -8.239 -24.168 1.00 76.19 90 GLN A N 1
ATOM 688 C CA . GLN A 1 90 ? 4.982 -8.742 -23.181 1.00 76.19 90 GLN A CA 1
ATOM 689 C C . GLN A 1 90 ? 4.652 -7.689 -22.114 1.00 76.19 90 GLN A C 1
ATOM 691 O O . GLN A 1 90 ? 5.500 -7.276 -21.323 1.00 76.19 90 GLN A O 1
ATOM 696 N N . VAL A 1 91 ? 3.372 -7.320 -22.003 1.00 78.25 91 VAL A N 1
ATOM 697 C CA . VAL A 1 91 ? 2.864 -6.501 -20.888 1.00 78.25 91 VAL A CA 1
ATOM 698 C C . VAL A 1 91 ? 2.708 -7.381 -19.646 1.00 78.25 91 VAL A C 1
ATOM 700 O O . VAL A 1 91 ? 1.893 -8.305 -19.624 1.00 78.25 91 VAL A O 1
ATOM 703 N N . LEU A 1 92 ? 3.485 -7.102 -18.600 1.00 75.50 92 LEU A N 1
ATOM 704 C CA . LEU A 1 92 ? 3.472 -7.856 -17.344 1.00 75.50 92 LEU A CA 1
ATOM 705 C C . LEU A 1 92 ? 2.495 -7.268 -16.321 1.00 75.50 92 LEU A C 1
ATOM 707 O O . LEU A 1 92 ? 1.888 -8.002 -15.542 1.00 75.50 92 LEU A O 1
ATOM 711 N N . TYR A 1 93 ? 2.320 -5.949 -16.332 1.00 70.25 93 TYR A N 1
ATOM 712 C CA . TYR A 1 93 ? 1.339 -5.260 -15.505 1.00 70.25 93 TYR A CA 1
ATOM 713 C C . TYR A 1 93 ? 0.827 -4.024 -16.215 1.00 70.25 93 TYR A C 1
ATOM 715 O O . TYR A 1 93 ? 1.596 -3.222 -16.732 1.00 70.25 93 TYR A O 1
ATOM 723 N N . GLN A 1 94 ? -0.485 -3.854 -16.183 1.00 70.25 94 GLN A N 1
ATOM 724 C CA . GLN A 1 94 ? -1.140 -2.657 -16.667 1.00 70.25 94 GLN A CA 1
ATOM 725 C C . GLN A 1 94 ? -2.119 -2.207 -15.600 1.00 70.25 94 GLN A C 1
ATOM 727 O O . GLN A 1 94 ? -3.030 -2.956 -15.222 1.00 70.25 94 GLN A O 1
ATOM 732 N N . TYR A 1 95 ? -1.950 -0.981 -15.111 1.00 65.94 95 TYR A N 1
ATOM 733 C CA . TYR A 1 95 ? -2.938 -0.405 -14.218 1.00 65.94 95 TYR A CA 1
ATOM 734 C C . TYR A 1 95 ? -4.229 -0.113 -14.994 1.00 65.94 95 TYR A C 1
ATOM 736 O O . TYR A 1 95 ? -4.394 0.927 -15.629 1.00 65.94 95 TYR A O 1
ATOM 744 N N . ARG A 1 96 ? -5.174 -1.054 -14.947 1.00 58.06 96 ARG A N 1
ATOM 745 C CA . ARG A 1 96 ? -6.493 -0.878 -15.553 1.00 58.06 96 ARG A CA 1
ATOM 746 C C . ARG A 1 96 ? -7.359 -0.054 -14.609 1.00 58.06 96 ARG A C 1
ATOM 748 O O . ARG A 1 96 ? -7.583 -0.457 -13.467 1.00 58.06 96 ARG A O 1
ATOM 755 N N . ASN A 1 97 ? -7.861 1.082 -15.094 1.00 52.50 97 ASN A N 1
ATOM 756 C CA . ASN A 1 97 ? -8.810 1.908 -14.353 1.00 52.50 97 ASN A CA 1
ATOM 757 C C . ASN A 1 97 ? -9.968 1.039 -13.843 1.00 52.50 97 ASN A C 1
ATOM 759 O O . ASN A 1 97 ? -10.745 0.495 -14.626 1.00 52.50 97 ASN A O 1
ATOM 763 N N . GLN A 1 98 ? -10.055 0.884 -12.521 1.00 49.38 98 GLN A N 1
ATOM 764 C CA . GLN A 1 98 ? -11.238 0.323 -11.878 1.00 49.38 98 GLN A CA 1
ATOM 765 C C . GLN A 1 98 ? -12.387 1.333 -12.035 1.00 49.38 98 GLN A C 1
ATOM 767 O O . GLN A 1 98 ? -12.140 2.534 -12.120 1.00 49.38 98 GLN A O 1
ATOM 772 N N . GLU A 1 99 ? -13.639 0.864 -12.046 1.00 42.16 99 GLU A N 1
ATOM 773 C CA . GLU A 1 99 ? -14.851 1.696 -12.218 1.00 42.16 99 GLU A CA 1
ATOM 774 C C . GLU A 1 99 ? -14.959 2.872 -11.220 1.00 42.16 99 GLU A C 1
ATOM 776 O O . GLU A 1 99 ? -15.748 3.792 -11.419 1.00 42.16 99 GLU A O 1
ATOM 781 N N . PHE A 1 100 ? -14.139 2.876 -10.164 1.00 45.72 100 PHE A N 1
ATOM 782 C CA . PHE A 1 100 ? -14.004 3.963 -9.205 1.00 45.72 100 PHE A CA 1
ATOM 783 C C . PHE A 1 100 ? -12.658 4.687 -9.374 1.00 45.72 100 PHE A C 1
ATOM 785 O O . PHE A 1 100 ? -11.593 4.105 -9.145 1.00 45.72 100 PHE A O 1
ATOM 792 N N . GLN A 1 101 ? -12.695 5.977 -9.725 1.00 53.28 101 GLN A N 1
ATOM 793 C CA . GLN A 1 101 ? -11.492 6.809 -9.809 1.00 53.28 101 GLN A CA 1
ATOM 794 C C . GLN A 1 101 ? -10.905 7.040 -8.409 1.00 53.28 101 GLN A C 1
ATOM 796 O O . GLN A 1 101 ? -11.454 7.781 -7.595 1.00 53.28 101 GLN A O 1
ATOM 801 N N . LYS A 1 102 ? -9.775 6.390 -8.112 1.00 55.06 102 LYS A N 1
ATOM 802 C CA . LYS A 1 102 ? -9.019 6.620 -6.871 1.00 55.06 102 LYS A CA 1
ATOM 803 C C . LYS A 1 102 ? -8.367 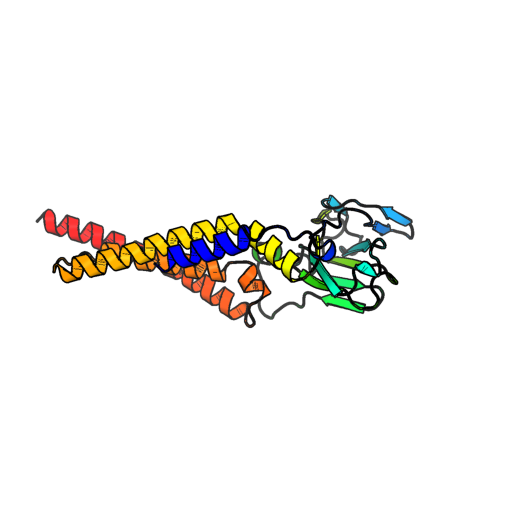8.006 -6.912 1.00 55.06 102 LYS A C 1
ATOM 805 O O . LYS A 1 102 ? -7.862 8.406 -7.955 1.00 55.06 102 LYS A O 1
ATOM 810 N N . ASN A 1 103 ? -8.329 8.718 -5.788 1.00 56.47 103 ASN A N 1
ATOM 811 C CA . ASN A 1 103 ? -7.638 10.009 -5.694 1.00 56.47 103 ASN A CA 1
ATOM 812 C C . ASN A 1 103 ? -6.107 9.827 -5.850 1.00 56.47 103 ASN A C 1
ATOM 814 O O . ASN A 1 103 ? -5.573 8.800 -5.430 1.00 56.47 103 ASN A O 1
ATOM 818 N N . LEU A 1 104 ? -5.398 10.826 -6.392 1.00 56.28 104 LEU A N 1
ATOM 819 C CA . LEU A 1 104 ? -3.939 10.826 -6.629 1.00 56.28 104 LEU A CA 1
ATOM 820 C C . LEU A 1 104 ? -3.141 10.407 -5.381 1.00 56.28 104 LEU A C 1
ATOM 822 O O . LEU A 1 104 ? -2.211 9.610 -5.458 1.00 56.28 104 LEU A O 1
ATOM 826 N N . GLN A 1 105 ? -3.566 10.872 -4.203 1.00 51.62 105 GLN A N 1
ATOM 827 C CA . GLN A 1 105 ? -2.931 10.553 -2.920 1.00 51.62 105 GLN A CA 1
ATOM 828 C C . GLN A 1 105 ? -3.089 9.079 -2.498 1.00 51.62 105 GLN A C 1
ATOM 830 O O . GLN A 1 105 ? -2.287 8.574 -1.716 1.00 51.62 105 GLN A O 1
ATOM 835 N N . MET A 1 106 ? -4.121 8.385 -2.988 1.00 54.09 106 MET A N 1
ATOM 836 C CA . MET A 1 106 ? -4.306 6.949 -2.753 1.00 54.09 106 MET A CA 1
ATOM 837 C C . MET A 1 106 ? -3.521 6.130 -3.776 1.00 54.09 106 MET A C 1
ATOM 839 O O . MET A 1 106 ? -2.909 5.137 -3.403 1.00 54.09 106 MET A O 1
ATOM 843 N N . GLN A 1 107 ? -3.482 6.575 -5.036 1.00 54.50 107 GLN A N 1
ATOM 844 C CA . GLN A 1 107 ? -2.721 5.910 -6.096 1.00 54.50 107 GLN A CA 1
ATOM 845 C C . GLN A 1 107 ? -1.206 5.911 -5.801 1.00 54.50 107 GLN A C 1
ATOM 847 O O . GLN A 1 107 ? -0.575 4.868 -5.938 1.00 54.50 107 GLN A O 1
ATOM 852 N N . GLY A 1 108 ? -0.665 7.002 -5.240 1.00 54.59 108 GLY A N 1
ATOM 853 C CA . GLY A 1 108 ? 0.747 7.096 -4.824 1.00 54.59 108 GLY A CA 1
ATOM 854 C C . GLY A 1 108 ? 1.173 6.213 -3.648 1.00 54.59 108 GLY A C 1
ATOM 855 O O . GLY A 1 108 ? 2.362 6.096 -3.359 1.00 54.59 108 GLY A O 1
ATOM 856 N N . LYS A 1 109 ? 0.222 5.573 -2.955 1.00 61.06 109 LYS A N 1
ATOM 857 C CA . LYS A 1 109 ? 0.501 4.606 -1.877 1.00 61.06 109 LYS A CA 1
ATOM 858 C C . LYS A 1 109 ? 0.489 3.151 -2.360 1.00 61.06 109 LYS A C 1
ATOM 860 O O . LYS A 1 109 ? 0.784 2.258 -1.565 1.00 61.06 109 LYS A O 1
ATOM 865 N N . ILE A 1 110 ? 0.096 2.904 -3.611 1.00 64.38 110 ILE A N 1
ATOM 866 C CA . ILE A 1 110 ? -0.020 1.562 -4.184 1.00 64.38 110 ILE A CA 1
ATOM 867 C C . ILE A 1 110 ? 1.316 1.191 -4.820 1.00 64.38 110 ILE A C 1
ATOM 869 O O . ILE A 1 110 ? 1.907 1.980 -5.558 1.00 64.38 110 ILE A O 1
ATOM 873 N N . TRP A 1 111 ? 1.770 -0.026 -4.546 1.00 64.62 111 TRP A N 1
ATOM 874 C CA . TRP A 1 111 ? 2.907 -0.613 -5.238 1.00 64.62 111 TRP A CA 1
ATOM 875 C C . TRP A 1 111 ? 2.411 -1.500 -6.378 1.00 64.62 111 TRP A C 1
ATOM 877 O O . TRP A 1 111 ? 1.372 -2.154 -6.267 1.00 64.62 111 TRP A O 1
ATOM 887 N N . ALA A 1 112 ? 3.143 -1.501 -7.484 1.00 68.88 112 ALA A N 1
ATOM 888 C CA . ALA A 1 112 ? 2.957 -2.450 -8.568 1.00 68.88 112 ALA A CA 1
ATOM 889 C C . ALA A 1 112 ? 3.951 -3.599 -8.372 1.00 68.88 112 ALA A C 1
ATOM 891 O O . ALA A 1 112 ? 5.134 -3.437 -8.671 1.00 68.88 112 ALA A O 1
ATOM 892 N N . ASP A 1 113 ? 3.455 -4.722 -7.847 1.00 71.62 113 ASP A N 1
ATOM 893 C CA . ASP A 1 113 ? 4.222 -5.952 -7.633 1.00 71.62 113 ASP A CA 1
ATOM 894 C C . ASP A 1 113 ? 4.010 -6.894 -8.829 1.00 71.62 113 ASP A C 1
ATOM 896 O O . ASP A 1 113 ? 2.882 -7.310 -9.109 1.00 71.62 113 ASP A O 1
ATOM 900 N N . VAL A 1 114 ? 5.085 -7.246 -9.536 1.00 71.69 114 VAL A N 1
ATOM 901 C CA . VAL A 1 114 ? 5.030 -8.065 -10.757 1.00 71.69 114 VAL A CA 1
ATOM 902 C C . VAL A 1 114 ? 6.054 -9.184 -10.703 1.00 71.69 114 VAL A C 1
ATOM 904 O O . VAL A 1 114 ? 7.217 -8.949 -10.386 1.00 71.69 114 VAL A O 1
ATOM 907 N N . PHE A 1 115 ? 5.633 -10.403 -11.039 1.00 72.56 115 PHE A N 1
ATOM 908 C CA . PHE A 1 115 ? 6.541 -11.540 -11.159 1.00 72.56 115 PHE A CA 1
ATOM 909 C C . PHE A 1 115 ? 7.302 -11.482 -12.483 1.00 72.56 115 PHE A C 1
ATOM 911 O O . PHE A 1 115 ? 6.699 -11.382 -13.551 1.00 72.56 115 PHE A O 1
ATOM 918 N N . LEU A 1 116 ? 8.623 -11.592 -12.401 1.00 76.62 116 LEU A N 1
ATOM 919 C CA . LEU A 1 116 ? 9.506 -11.616 -13.556 1.00 76.62 116 LEU A CA 1
ATOM 920 C C . LEU A 1 116 ? 9.384 -12.969 -14.295 1.00 76.62 116 LEU A C 1
ATOM 922 O O . LEU A 1 116 ? 9.540 -14.025 -13.665 1.00 76.62 116 LEU A O 1
ATOM 926 N N . PRO A 1 117 ? 9.068 -12.972 -15.608 1.00 74.31 117 PRO A N 1
ATOM 927 C CA . PRO A 1 117 ? 8.824 -14.186 -16.386 1.00 74.31 117 PRO A CA 1
ATOM 928 C C . PRO A 1 117 ? 10.117 -14.970 -16.662 1.00 74.31 117 PRO A C 1
ATOM 930 O O . PRO A 1 117 ? 11.228 -14.527 -16.375 1.00 74.31 117 PRO A O 1
ATOM 933 N N . LYS A 1 118 ? 9.995 -16.161 -17.259 1.00 70.75 118 LYS A N 1
ATOM 934 C CA . LYS A 1 118 ? 11.154 -17.017 -17.593 1.00 70.75 118 LYS A CA 1
ATOM 935 C C . LYS A 1 118 ? 12.116 -16.402 -18.618 1.00 70.75 118 LYS A C 1
ATOM 937 O O . LYS A 1 118 ? 13.245 -16.863 -18.719 1.00 70.75 118 LYS A O 1
ATOM 942 N N . GLU A 1 119 ? 11.671 -15.376 -19.336 1.00 70.12 119 GLU A N 1
ATOM 943 C CA . GLU A 1 119 ? 12.422 -14.643 -20.366 1.00 70.12 119 GLU A CA 1
ATOM 944 C C . GLU A 1 119 ? 13.292 -13.510 -19.779 1.00 70.12 119 GLU A C 1
ATOM 946 O O . GLU A 1 119 ? 13.987 -12.799 -20.505 1.00 70.12 119 GLU A O 1
ATOM 951 N N . THR A 1 120 ? 13.316 -13.368 -18.447 1.00 72.88 120 THR A N 1
ATOM 952 C CA . THR A 1 120 ? 14.113 -12.347 -17.747 1.00 72.88 120 THR A CA 1
ATOM 953 C C . THR A 1 120 ? 15.605 -12.483 -18.061 1.00 72.88 120 THR A C 1
ATOM 955 O O . THR A 1 120 ? 16.202 -13.546 -17.875 1.00 72.88 120 THR A O 1
ATOM 958 N N . GLY A 1 121 ? 16.205 -11.382 -18.521 1.00 64.62 121 GLY A N 1
ATOM 959 C CA . GLY A 1 121 ? 17.608 -11.295 -18.933 1.00 64.62 121 GLY A CA 1
ATOM 960 C C . GLY A 1 121 ? 17.860 -11.515 -20.428 1.00 64.62 121 GLY A C 1
ATOM 961 O O . GLY A 1 121 ? 19.008 -11.424 -20.857 1.00 64.62 121 GLY A O 1
ATOM 962 N N . GLN A 1 122 ? 16.818 -11.791 -21.222 1.00 75.31 122 GLN A N 1
ATOM 963 C CA . GLN A 1 122 ? 16.895 -11.787 -22.690 1.00 75.31 122 GLN A CA 1
ATOM 964 C C . GLN A 1 122 ? 16.398 -10.464 -23.281 1.00 75.31 122 GLN A C 1
ATOM 966 O O . GLN A 1 122 ? 16.989 -9.956 -24.232 1.00 75.31 122 GLN A O 1
ATOM 971 N N . GLU A 1 123 ? 15.358 -9.882 -22.683 1.00 80.94 123 GLU A N 1
ATOM 972 C CA . GLU A 1 123 ? 14.756 -8.620 -23.112 1.00 80.94 123 GLU A CA 1
ATOM 973 C C . GLU A 1 123 ? 14.794 -7.571 -21.990 1.00 80.94 123 GLU A C 1
ATOM 975 O O . GLU A 1 123 ? 14.722 -7.923 -20.805 1.00 80.94 123 GLU A O 1
ATOM 980 N N . PRO A 1 124 ? 14.914 -6.273 -22.332 1.00 81.75 124 PRO A N 1
ATOM 981 C CA . PRO A 1 124 ? 14.916 -5.212 -21.338 1.00 81.75 124 PRO A CA 1
ATOM 982 C C . PRO A 1 124 ? 13.531 -5.056 -20.701 1.00 81.75 124 PRO A C 1
ATOM 984 O O . PRO A 1 124 ? 12.498 -5.136 -21.372 1.00 81.75 124 PRO A O 1
ATOM 987 N N . VAL A 1 125 ? 13.510 -4.757 -19.402 1.00 83.44 125 VAL A N 1
ATOM 988 C CA . VAL A 1 125 ? 12.281 -4.343 -18.715 1.00 83.44 125 VAL A CA 1
ATOM 989 C C . VAL A 1 125 ? 11.988 -2.893 -19.048 1.00 83.44 125 VAL A C 1
ATOM 991 O O . VAL A 1 125 ? 12.872 -2.042 -18.969 1.00 83.44 125 VAL A O 1
ATOM 994 N N . CYS A 1 126 ? 10.736 -2.619 -19.388 1.00 82.69 126 CYS A N 1
ATOM 995 C CA . CYS A 1 126 ? 10.217 -1.297 -19.673 1.00 82.69 126 CYS A CA 1
ATOM 996 C C . CYS A 1 126 ? 9.224 -0.867 -18.585 1.00 82.69 126 CYS A C 1
ATOM 998 O O . CYS A 1 126 ? 8.317 -1.619 -18.223 1.00 82.69 126 CYS A O 1
ATOM 1000 N N . LEU A 1 127 ? 9.386 0.352 -18.076 1.00 82.19 127 LEU A N 1
ATOM 1001 C CA . LEU A 1 127 ? 8.414 1.044 -17.236 1.00 82.19 127 LEU A CA 1
ATOM 1002 C C . LEU A 1 127 ? 7.867 2.234 -18.015 1.00 82.19 127 LEU A C 1
ATOM 1004 O O . LEU A 1 127 ? 8.622 3.126 -18.410 1.00 82.19 127 LEU A O 1
ATOM 1008 N N . ILE A 1 128 ? 6.556 2.251 -18.216 1.00 81.88 128 ILE A N 1
ATOM 1009 C CA . ILE A 1 128 ? 5.851 3.306 -18.933 1.00 81.88 128 ILE A CA 1
ATOM 1010 C C . ILE A 1 128 ? 4.998 4.062 -17.923 1.00 81.88 128 ILE A C 1
ATOM 1012 O O . ILE A 1 128 ? 4.168 3.472 -17.237 1.00 81.88 128 ILE A O 1
ATOM 1016 N N . TYR A 1 129 ? 5.197 5.374 -17.845 1.00 79.81 129 TYR A N 1
ATOM 1017 C CA . TYR A 1 129 ? 4.390 6.274 -17.028 1.00 79.81 129 TYR A CA 1
ATOM 1018 C C . TYR A 1 129 ? 3.696 7.308 -17.920 1.00 79.81 129 TYR A C 1
ATOM 1020 O O . TYR A 1 129 ? 4.301 7.855 -18.843 1.00 79.81 129 TYR A O 1
ATOM 1028 N N . GLU A 1 130 ? 2.447 7.635 -17.615 1.00 75.69 130 GLU A N 1
ATOM 1029 C CA . GLU A 1 130 ? 1.714 8.761 -18.184 1.00 75.69 130 GLU A CA 1
ATOM 1030 C C . GLU A 1 130 ? 1.836 9.992 -17.277 1.00 75.69 130 GLU A C 1
ATOM 1032 O O . GLU A 1 130 ? 1.351 10.036 -16.143 1.00 75.69 130 GLU A O 1
ATOM 1037 N N . GLY A 1 131 ? 2.504 11.020 -17.790 1.00 65.44 131 GLY A N 1
ATOM 1038 C CA . GLY A 1 131 ? 2.694 12.306 -17.138 1.00 65.44 131 GLY A CA 1
ATOM 1039 C C . GLY A 1 131 ? 2.036 13.457 -17.901 1.00 65.44 131 GLY A C 1
ATOM 1040 O O . GLY A 1 131 ? 1.303 13.291 -18.875 1.00 65.44 131 GLY A O 1
ATOM 1041 N N . LYS A 1 132 ? 2.316 14.685 -17.453 1.00 65.00 132 LYS A N 1
ATOM 1042 C CA . LYS A 1 132 ? 1.963 15.894 -18.214 1.00 65.00 132 LYS A CA 1
ATOM 1043 C C . LYS A 1 132 ? 2.956 16.083 -19.363 1.00 65.00 132 LYS A C 1
ATOM 1045 O O . LYS A 1 132 ? 4.151 15.872 -19.171 1.00 65.00 132 LYS A O 1
ATOM 1050 N N . LYS A 1 133 ? 2.477 16.546 -20.523 1.00 69.75 133 LYS A N 1
ATOM 1051 C CA . LYS A 1 133 ? 3.323 16.894 -21.682 1.00 69.75 133 LYS A CA 1
ATOM 1052 C C . LYS A 1 133 ? 4.447 17.846 -21.266 1.00 69.75 133 LYS A C 1
ATOM 1054 O O . LYS A 1 133 ? 4.166 18.875 -20.651 1.00 69.75 133 LYS A O 1
ATOM 1059 N N . ASN A 1 134 ? 5.696 17.489 -21.579 1.00 63.84 134 ASN A N 1
ATOM 1060 C CA . ASN A 1 134 ? 6.915 18.208 -21.168 1.00 63.84 134 ASN A CA 1
ATOM 1061 C C . ASN A 1 134 ? 7.046 18.452 -19.648 1.00 63.84 134 ASN A C 1
ATOM 1063 O O . ASN A 1 134 ? 7.744 19.368 -19.212 1.00 63.84 134 ASN A O 1
ATOM 1067 N N . GLY A 1 135 ? 6.361 17.651 -18.831 1.00 69.06 135 GLY A N 1
ATOM 1068 C CA . GLY A 1 135 ? 6.437 17.708 -17.379 1.00 69.06 135 GLY A CA 1
ATOM 1069 C C . GLY A 1 135 ? 7.634 16.942 -16.819 1.00 69.06 135 GLY A C 1
ATOM 1070 O O . GLY A 1 135 ? 8.216 16.078 -17.473 1.00 69.06 135 GLY A O 1
ATOM 1071 N N . GLN A 1 136 ? 7.970 17.252 -15.572 1.00 73.00 136 GLN A N 1
ATOM 1072 C CA . GLN A 1 136 ? 8.914 16.489 -14.763 1.00 73.00 136 GLN A CA 1
ATOM 1073 C C . GLN A 1 136 ? 8.153 15.480 -13.903 1.00 73.00 136 GLN A C 1
ATOM 1075 O O . GLN A 1 136 ? 7.188 15.851 -13.232 1.00 73.00 136 GLN A O 1
ATOM 1080 N N . LEU A 1 137 ? 8.598 14.225 -13.915 1.00 72.00 137 LEU A N 1
ATOM 1081 C CA . LEU A 1 137 ? 8.074 13.152 -13.078 1.00 72.00 137 LEU A CA 1
ATOM 1082 C C . LEU A 1 137 ? 9.170 12.679 -12.127 1.00 72.00 137 LEU A C 1
ATOM 1084 O O . LEU A 1 137 ? 10.264 12.338 -12.569 1.00 72.00 137 LEU A O 1
ATOM 1088 N N . TYR A 1 138 ? 8.892 12.655 -10.826 1.00 75.88 138 TYR A N 1
ATOM 1089 C CA . TYR A 1 138 ? 9.820 12.085 -9.855 1.00 75.88 138 TYR A CA 1
ATOM 1090 C C . TYR A 1 138 ? 9.537 10.592 -9.701 1.00 75.88 138 TYR A C 1
ATOM 1092 O O . TYR A 1 138 ? 8.461 10.213 -9.241 1.00 75.88 138 TYR A O 1
ATOM 1100 N N . ILE A 1 139 ? 10.494 9.754 -10.089 1.00 77.44 139 ILE A N 1
ATOM 1101 C CA . ILE A 1 139 ? 10.340 8.299 -10.100 1.00 77.44 139 ILE A CA 1
ATOM 1102 C C . ILE A 1 139 ? 11.232 7.708 -9.008 1.00 77.44 139 ILE A C 1
ATOM 1104 O O . ILE A 1 139 ? 12.432 7.989 -8.938 1.00 77.44 139 ILE A O 1
ATOM 1108 N N . GLN A 1 140 ? 10.637 6.896 -8.133 1.00 75.94 140 GLN A N 1
ATOM 1109 C CA . GLN A 1 140 ? 11.378 6.150 -7.113 1.00 75.94 140 GLN A CA 1
ATOM 1110 C C . GLN A 1 140 ? 12.044 4.918 -7.738 1.00 75.94 140 GLN A C 1
ATOM 1112 O O . GLN A 1 140 ? 11.515 4.342 -8.686 1.00 75.94 140 GLN A O 1
ATOM 1117 N N . ALA A 1 141 ? 13.197 4.506 -7.207 1.00 77.25 141 ALA A N 1
ATOM 1118 C CA . ALA A 1 141 ? 13.878 3.303 -7.679 1.00 77.25 141 ALA A CA 1
ATOM 1119 C C . ALA A 1 141 ? 13.022 2.050 -7.410 1.00 77.25 141 ALA A C 1
ATOM 1121 O O . ALA A 1 141 ? 12.611 1.843 -6.263 1.00 77.25 141 ALA A O 1
ATOM 1122 N N . PRO A 1 142 ? 12.762 1.211 -8.428 1.00 80.12 142 PRO A N 1
ATOM 1123 C CA . PRO A 1 142 ? 12.131 -0.087 -8.233 1.00 80.12 142 PRO A CA 1
ATOM 1124 C C . PRO A 1 142 ? 12.982 -0.979 -7.333 1.00 80.12 142 PRO A C 1
ATOM 1126 O O . PRO A 1 142 ? 14.209 -0.932 -7.378 1.00 80.12 142 PRO A O 1
ATOM 1129 N N . ILE A 1 143 ? 12.336 -1.824 -6.540 1.00 80.25 143 ILE A N 1
ATOM 1130 C CA . ILE A 1 143 ? 13.005 -2.840 -5.728 1.00 80.25 143 ILE A CA 1
ATOM 1131 C C . ILE A 1 143 ? 12.754 -4.222 -6.321 1.00 80.25 143 ILE A C 1
ATOM 1133 O O . ILE A 1 143 ? 11.656 -4.499 -6.805 1.00 80.25 143 ILE A O 1
ATOM 1137 N N . ILE A 1 144 ? 13.762 -5.090 -6.274 1.00 79.94 144 ILE A N 1
ATOM 1138 C CA . ILE A 1 144 ? 13.658 -6.480 -6.720 1.00 79.94 144 ILE A CA 1
ATOM 1139 C C . ILE A 1 144 ? 14.038 -7.402 -5.574 1.00 79.94 144 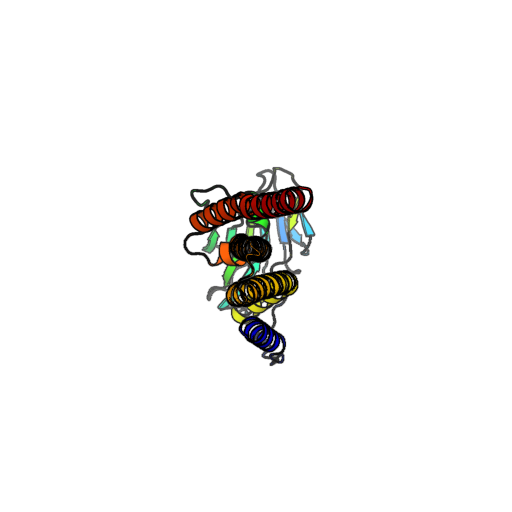ILE A C 1
ATOM 1141 O O . ILE A 1 144 ? 14.986 -7.152 -4.831 1.00 79.94 144 ILE A O 1
ATOM 1145 N N . GLY A 1 145 ? 13.273 -8.474 -5.421 1.00 76.44 145 GLY A N 1
ATOM 1146 C CA . GLY A 1 145 ? 13.611 -9.563 -4.521 1.00 76.44 145 GLY A CA 1
ATOM 1147 C C . GLY A 1 145 ? 12.582 -10.681 -4.580 1.00 76.44 145 GLY A C 1
ATOM 1148 O O . GLY A 1 145 ? 11.599 -10.623 -5.319 1.00 76.44 145 GLY A O 1
ATOM 1149 N N . SER A 1 146 ? 12.777 -11.716 -3.766 1.00 75.88 146 SER A N 1
ATOM 1150 C CA . SER A 1 146 ? 11.745 -12.741 -3.584 1.00 75.88 146 SER A CA 1
ATOM 1151 C C . SER A 1 146 ? 10.446 -12.132 -3.032 1.00 75.88 146 SER A C 1
ATOM 1153 O O . SER A 1 146 ? 10.479 -11.181 -2.248 1.00 75.88 146 SER A O 1
ATOM 1155 N N . PHE A 1 147 ? 9.290 -12.710 -3.382 1.00 65.94 147 PHE A N 1
ATOM 1156 C CA . PHE A 1 147 ? 7.980 -12.232 -2.911 1.00 65.94 147 PHE A CA 1
ATOM 1157 C C . PHE A 1 147 ? 7.935 -12.063 -1.382 1.00 65.94 147 PHE A C 1
ATOM 1159 O O . PHE A 1 147 ? 7.508 -11.030 -0.874 1.00 65.94 147 PHE A O 1
ATOM 1166 N N . ALA A 1 148 ? 8.462 -13.036 -0.631 1.00 64.56 148 ALA A N 1
ATOM 1167 C CA . ALA A 1 148 ? 8.525 -12.964 0.829 1.00 64.56 148 ALA A CA 1
ATOM 1168 C C . ALA A 1 148 ? 9.388 -11.791 1.333 1.00 64.56 148 ALA A C 1
ATOM 1170 O O . ALA A 1 148 ? 9.048 -11.152 2.331 1.00 64.56 148 ALA A O 1
ATOM 1171 N N . ALA A 1 149 ? 10.488 -11.483 0.642 1.00 67.38 149 ALA A N 1
ATOM 1172 C CA . ALA A 1 149 ? 11.380 -10.389 1.001 1.00 67.38 149 ALA A CA 1
ATOM 1173 C C . ALA A 1 149 ? 10.769 -9.014 0.687 1.00 67.38 149 ALA A C 1
ATOM 1175 O O . ALA A 1 149 ? 10.867 -8.111 1.520 1.00 67.38 149 ALA A O 1
ATOM 1176 N N . VAL A 1 150 ? 10.077 -8.881 -0.450 1.00 67.25 150 VAL A N 1
ATOM 1177 C CA . VAL A 1 150 ? 9.344 -7.665 -0.844 1.00 67.25 150 VAL A CA 1
ATOM 1178 C C . VAL A 1 150 ? 8.209 -7.374 0.141 1.00 67.25 150 VAL A C 1
ATOM 1180 O O . VAL A 1 150 ? 8.149 -6.278 0.695 1.00 67.25 150 VAL A O 1
ATOM 1183 N N . ILE A 1 151 ? 7.390 -8.378 0.480 1.00 66.38 151 ILE A N 1
ATOM 1184 C CA . ILE A 1 151 ? 6.346 -8.248 1.512 1.00 66.38 151 ILE A CA 1
ATOM 1185 C C . ILE A 1 151 ? 6.947 -7.825 2.853 1.00 66.38 151 ILE A C 1
ATOM 1187 O O . ILE A 1 151 ? 6.417 -6.940 3.524 1.00 66.38 151 ILE A O 1
ATOM 1191 N N . ARG A 1 152 ? 8.070 -8.430 3.259 1.00 66.94 152 ARG A N 1
ATOM 1192 C CA . ARG A 1 152 ? 8.752 -8.058 4.503 1.00 66.94 152 ARG A CA 1
ATOM 1193 C C . ARG A 1 152 ? 9.232 -6.607 4.466 1.00 66.94 152 ARG A C 1
ATOM 1195 O O . ARG A 1 152 ? 9.114 -5.924 5.480 1.00 66.94 152 ARG A O 1
ATOM 1202 N N . ASN A 1 153 ? 9.751 -6.132 3.334 1.00 69.31 153 ASN A N 1
ATOM 1203 C CA . ASN A 1 153 ? 10.162 -4.738 3.182 1.00 69.31 153 ASN A CA 1
ATOM 1204 C C . ASN A 1 153 ? 8.963 -3.781 3.292 1.00 69.31 153 ASN A C 1
ATOM 1206 O O . ASN A 1 153 ? 9.017 -2.826 4.064 1.00 69.31 153 ASN A O 1
ATOM 1210 N N . HIS A 1 154 ? 7.842 -4.108 2.644 1.00 67.50 154 HIS A N 1
ATOM 1211 C CA . HIS A 1 154 ? 6.589 -3.350 2.765 1.00 67.50 154 HIS A CA 1
ATOM 1212 C C . HIS A 1 154 ? 6.073 -3.299 4.210 1.00 67.50 154 HIS A C 1
ATOM 1214 O O . HIS A 1 154 ? 5.640 -2.250 4.688 1.00 67.50 154 HIS A O 1
ATOM 1220 N N . VAL A 1 155 ? 6.173 -4.408 4.951 1.00 65.69 155 VAL A N 1
ATOM 1221 C CA . VAL A 1 155 ? 5.810 -4.465 6.378 1.00 65.69 155 VAL A CA 1
ATOM 1222 C C . VAL A 1 155 ? 6.768 -3.642 7.246 1.00 65.69 155 VAL A C 1
ATOM 1224 O O . VAL A 1 155 ? 6.314 -2.993 8.190 1.00 65.69 155 VAL A O 1
ATOM 1227 N N . LYS A 1 156 ? 8.073 -3.628 6.936 1.00 66.38 156 LYS A N 1
ATOM 1228 C CA . LYS A 1 156 ? 9.060 -2.779 7.626 1.00 66.38 156 LYS A CA 1
ATOM 1229 C C . LYS A 1 156 ? 8.755 -1.296 7.424 1.00 66.38 156 LYS A C 1
ATOM 1231 O O . LYS A 1 156 ? 8.759 -0.551 8.399 1.00 66.38 156 LYS A O 1
ATOM 1236 N N . GLU A 1 157 ? 8.430 -0.876 6.203 1.00 68.12 157 GLU A N 1
ATOM 1237 C CA . GLU A 1 157 ? 8.024 0.509 5.934 1.00 68.12 157 GLU A CA 1
ATOM 1238 C C . GLU A 1 157 ? 6.732 0.887 6.673 1.00 68.12 157 GLU A C 1
ATOM 1240 O O . GLU A 1 157 ? 6.616 1.987 7.212 1.00 68.12 157 GLU A O 1
ATOM 1245 N N . ALA A 1 158 ? 5.785 -0.047 6.789 1.00 66.62 158 ALA A N 1
ATOM 1246 C CA . ALA A 1 158 ? 4.543 0.149 7.533 1.00 66.62 158 ALA A CA 1
ATOM 1247 C C . ALA A 1 158 ? 4.686 -0.007 9.065 1.00 66.62 158 ALA A C 1
ATOM 1249 O O . ALA A 1 158 ? 3.690 0.127 9.781 1.00 66.62 158 ALA A O 1
ATOM 1250 N N . PHE A 1 159 ? 5.888 -0.270 9.598 1.00 71.25 159 PHE A N 1
ATOM 1251 C CA . PHE A 1 159 ? 6.103 -0.614 11.011 1.00 71.25 159 PHE A CA 1
ATOM 1252 C C . PHE A 1 159 ? 5.546 0.432 11.978 1.00 71.25 159 PHE A C 1
ATOM 1254 O O . PHE A 1 159 ? 4.796 0.094 12.895 1.00 71.25 159 PHE A O 1
ATOM 1261 N N . PHE A 1 160 ? 5.880 1.707 11.762 1.00 69.06 160 PHE A N 1
ATOM 1262 C CA . PHE A 1 160 ? 5.423 2.792 12.630 1.00 69.06 160 PHE A CA 1
ATOM 1263 C C . PHE A 1 160 ? 3.897 2.911 12.626 1.00 69.06 160 PHE A C 1
ATOM 1265 O O . PHE A 1 160 ? 3.285 3.065 13.682 1.00 69.06 160 PHE A O 1
ATOM 1272 N N . SER A 1 161 ? 3.270 2.767 11.458 1.00 73.31 161 SER A N 1
ATOM 1273 C CA . SER A 1 161 ? 1.813 2.782 11.331 1.00 73.31 161 SER A CA 1
ATOM 1274 C C . SER A 1 161 ? 1.167 1.590 12.042 1.00 73.31 161 SER A C 1
ATOM 1276 O O . SER A 1 161 ? 0.180 1.766 12.754 1.00 73.31 161 SER A O 1
ATOM 1278 N N . VAL A 1 162 ? 1.740 0.390 11.912 1.00 75.81 162 VAL A N 1
ATOM 1279 C CA . VAL A 1 162 ? 1.260 -0.819 12.602 1.00 75.81 162 VAL A CA 1
ATOM 1280 C C . VAL A 1 162 ? 1.389 -0.682 14.120 1.00 75.81 162 VAL A C 1
ATOM 1282 O O . VAL A 1 162 ? 0.461 -1.036 14.844 1.00 75.81 162 VAL A O 1
ATOM 1285 N N . LEU A 1 163 ? 2.493 -0.121 14.614 1.00 79.25 163 LEU A N 1
ATOM 1286 C CA . LEU A 1 163 ? 2.705 0.107 16.044 1.00 79.25 163 LEU A CA 1
ATOM 1287 C C . LEU A 1 163 ? 1.662 1.071 16.624 1.00 79.25 163 LEU A C 1
ATOM 1289 O O . LEU A 1 163 ? 1.106 0.803 17.691 1.00 79.25 163 LEU A O 1
ATOM 1293 N N . ILE A 1 164 ? 1.348 2.152 15.904 1.00 81.19 164 ILE A N 1
ATOM 1294 C CA . ILE A 1 164 ? 0.301 3.104 16.299 1.00 81.19 164 ILE A CA 1
ATOM 1295 C C . ILE A 1 164 ? -1.077 2.424 16.326 1.00 81.19 164 ILE A C 1
ATOM 1297 O O . ILE A 1 164 ? -1.788 2.564 17.321 1.00 81.19 164 ILE A O 1
ATOM 1301 N N . MET A 1 165 ? -1.430 1.636 15.300 1.00 82.56 165 MET A N 1
ATOM 1302 C CA . MET A 1 165 ? -2.688 0.868 15.272 1.00 82.56 165 MET A CA 1
ATOM 1303 C C . MET A 1 165 ? -2.799 -0.106 16.454 1.00 82.56 165 MET A C 1
ATOM 1305 O O . MET A 1 165 ? -3.829 -0.177 17.112 1.00 82.56 165 MET A O 1
ATOM 1309 N N . LEU A 1 166 ? -1.730 -0.825 16.806 1.00 82.75 166 LEU A N 1
ATOM 1310 C CA . LEU A 1 166 ? -1.756 -1.713 17.977 1.00 82.75 166 LEU A CA 1
ATOM 1311 C C . LEU A 1 166 ? -1.909 -0.956 19.297 1.00 82.75 166 LEU A C 1
ATOM 1313 O O . LEU A 1 166 ? -2.567 -1.453 20.215 1.00 82.75 166 LEU A O 1
ATOM 1317 N N . GLY A 1 167 ? -1.291 0.222 19.408 1.00 84.44 167 GLY A N 1
ATOM 1318 C CA . GLY A 1 167 ? -1.442 1.095 20.568 1.00 84.44 167 GLY A CA 1
ATOM 1319 C C . GLY A 1 167 ? -2.890 1.554 20.739 1.00 84.44 167 GLY A C 1
ATOM 1320 O O . GLY A 1 167 ? -3.455 1.421 21.827 1.00 84.44 167 GLY A O 1
ATOM 1321 N N . MET A 1 168 ? -3.511 2.021 19.654 1.00 86.19 168 MET A N 1
ATOM 1322 C CA . MET A 1 168 ? -4.923 2.411 19.627 1.00 86.19 168 MET A CA 1
ATOM 1323 C C . MET A 1 168 ? -5.847 1.231 19.963 1.00 86.19 168 MET A C 1
ATOM 1325 O O . MET A 1 168 ? -6.700 1.374 20.844 1.00 86.19 168 MET A O 1
ATOM 1329 N N . LEU A 1 169 ? -5.595 0.044 19.401 1.00 86.56 169 LEU A N 1
ATOM 1330 C CA . LEU A 1 169 ? -6.339 -1.180 19.716 1.00 86.56 169 LEU A CA 1
ATOM 1331 C C . LEU A 1 169 ? -6.227 -1.554 21.193 1.00 86.56 169 LEU A C 1
ATOM 1333 O O . LEU A 1 169 ? -7.217 -1.910 21.837 1.00 86.56 169 LEU A O 1
ATOM 1337 N N . GLY A 1 170 ? -5.022 -1.455 21.757 1.00 85.88 170 GLY A N 1
ATOM 1338 C CA . GLY A 1 170 ? -4.774 -1.715 23.172 1.00 85.88 170 GLY A CA 1
ATOM 1339 C C . GLY A 1 170 ? -5.542 -0.774 24.086 1.00 85.88 170 GLY A C 1
ATOM 1340 O O . GLY A 1 170 ? -6.190 -1.238 25.028 1.00 85.88 170 GLY A O 1
ATOM 1341 N N . LEU A 1 171 ? -5.542 0.522 23.779 1.00 87.25 171 LEU A N 1
ATOM 1342 C CA . LEU A 1 171 ? -6.331 1.514 24.509 1.00 87.25 171 LEU A CA 1
ATOM 1343 C C . LEU A 1 171 ? -7.841 1.285 24.337 1.00 87.25 171 LEU A C 1
ATOM 1345 O O . LEU A 1 171 ? -8.597 1.437 25.302 1.00 87.25 171 LEU A O 1
ATOM 1349 N N . GLY A 1 172 ? -8.285 0.869 23.148 1.00 87.19 172 GLY A N 1
ATOM 1350 C CA . GLY A 1 172 ? -9.676 0.524 22.861 1.00 87.19 172 GLY A CA 1
ATOM 1351 C C . GLY A 1 172 ? -10.153 -0.653 23.710 1.00 87.19 172 GLY A C 1
ATOM 1352 O O . GLY A 1 172 ? -11.141 -0.538 24.436 1.00 87.19 172 GLY A O 1
ATOM 1353 N N . VAL A 1 173 ? -9.401 -1.758 23.710 1.00 86.56 173 VAL A N 1
ATOM 1354 C CA . VAL A 1 173 ? -9.690 -2.947 24.529 1.00 86.56 173 VAL A CA 1
ATOM 1355 C C . VAL A 1 173 ? -9.643 -2.620 26.023 1.00 86.56 173 VAL A C 1
ATOM 1357 O O . VAL A 1 173 ? -10.547 -3.015 26.759 1.00 86.56 173 VAL A O 1
ATOM 1360 N N . ALA A 1 174 ? -8.641 -1.864 26.484 1.00 86.25 174 ALA A N 1
ATOM 1361 C CA . ALA A 1 174 ? -8.561 -1.429 27.879 1.00 86.25 174 ALA A CA 1
ATOM 1362 C C . ALA A 1 174 ? -9.789 -0.597 28.285 1.00 86.25 174 ALA A C 1
ATOM 1364 O O . ALA A 1 174 ? -10.367 -0.829 29.346 1.00 86.25 174 ALA A O 1
ATOM 1365 N N . SER A 1 175 ? -10.246 0.306 27.413 1.00 86.38 175 SER A N 1
ATOM 1366 C CA . SER A 1 175 ? -11.446 1.120 27.640 1.00 86.38 175 SER A CA 1
ATOM 1367 C C . SER A 1 175 ? -12.718 0.267 27.751 1.00 86.38 175 SER A C 1
ATOM 1369 O O . SER A 1 175 ? -13.558 0.536 28.613 1.00 86.38 175 SER A O 1
ATOM 1371 N N . VAL A 1 176 ? -12.849 -0.800 26.949 1.00 86.38 176 VAL A N 1
ATOM 1372 C CA . VAL A 1 176 ? -13.953 -1.774 27.074 1.00 86.38 176 VAL A CA 1
ATOM 1373 C C . VAL A 1 176 ? -13.877 -2.530 28.401 1.00 86.38 176 VAL A C 1
ATOM 1375 O O . VAL A 1 176 ? -14.892 -2.656 29.084 1.00 86.38 176 VAL A O 1
ATOM 1378 N N . ILE A 1 177 ? -12.693 -3.009 28.795 1.00 86.50 177 ILE A N 1
ATOM 1379 C CA . ILE A 1 177 ? -12.503 -3.747 30.055 1.00 86.50 177 ILE A CA 1
ATOM 1380 C C . ILE A 1 177 ? -12.860 -2.864 31.254 1.00 86.50 177 ILE A C 1
ATOM 1382 O O . ILE A 1 177 ? -13.606 -3.300 32.130 1.00 86.50 177 ILE A O 1
ATOM 1386 N N . ILE A 1 178 ? -12.387 -1.614 31.273 1.00 86.06 178 ILE A N 1
ATOM 1387 C CA . ILE A 1 178 ? -12.722 -0.638 32.318 1.00 86.06 178 ILE A CA 1
ATOM 1388 C C . ILE A 1 178 ? -14.236 -0.409 32.356 1.00 86.06 178 ILE A C 1
ATOM 1390 O O . ILE A 1 178 ? -14.834 -0.449 33.429 1.00 86.06 178 ILE A O 1
ATOM 1394 N N . 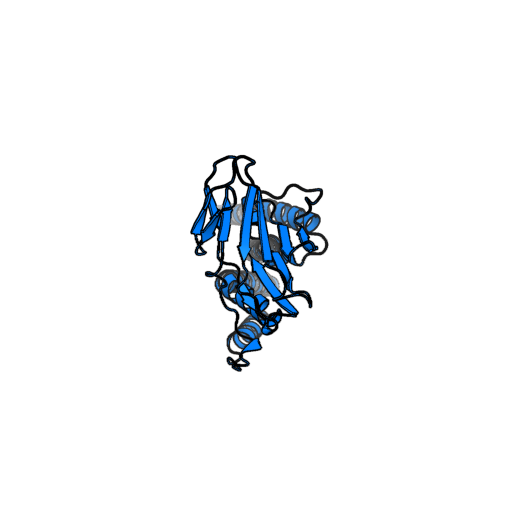TYR A 1 179 ? -14.882 -0.236 31.200 1.00 84.81 179 TYR A N 1
ATOM 1395 C CA . TYR A 1 179 ? -16.335 -0.087 31.137 1.00 84.81 179 TYR A CA 1
ATOM 1396 C C . TYR A 1 179 ? -17.077 -1.302 31.717 1.00 84.81 179 TYR A C 1
ATOM 1398 O O . TYR A 1 179 ? -17.992 -1.128 32.522 1.00 84.81 179 TYR A O 1
ATOM 1406 N N . LEU A 1 180 ? -16.678 -2.527 31.360 1.00 85.38 180 LEU A N 1
ATOM 1407 C CA . LEU A 1 180 ? -17.280 -3.755 31.891 1.00 85.38 180 LEU A CA 1
ATOM 1408 C C . LEU A 1 180 ? -17.057 -3.895 33.402 1.00 85.38 180 LEU A C 1
ATOM 1410 O O . LEU A 1 180 ? -17.982 -4.264 34.123 1.00 85.38 180 LEU A O 1
ATOM 1414 N N . TYR A 1 181 ? -15.866 -3.541 33.890 1.00 85.69 181 TYR A N 1
ATOM 1415 C CA . TYR A 1 181 ? -15.533 -3.554 35.314 1.00 85.69 181 TYR A CA 1
ATOM 1416 C C . TYR A 1 181 ? -16.396 -2.572 36.119 1.00 85.69 181 TYR A C 1
ATOM 1418 O O . TYR A 1 181 ? -16.980 -2.935 37.141 1.00 85.69 181 TYR A O 1
ATOM 1426 N N . ILE A 1 182 ? -16.533 -1.336 35.634 1.00 83.69 182 ILE A N 1
ATOM 1427 C CA . ILE A 1 182 ? -17.341 -0.300 36.286 1.00 83.69 182 ILE A CA 1
ATOM 1428 C C . ILE A 1 182 ? -18.837 -0.657 36.217 1.00 83.69 182 ILE A C 1
ATOM 1430 O O . ILE A 1 182 ? -19.557 -0.493 37.203 1.00 83.69 182 ILE A O 1
ATOM 1434 N N . ARG A 1 183 ? -19.296 -1.231 35.095 1.00 81.19 183 ARG A N 1
ATOM 1435 C CA . ARG A 1 183 ? -20.668 -1.740 34.947 1.00 81.19 183 ARG A CA 1
ATOM 1436 C C . ARG A 1 183 ? -20.967 -2.866 35.932 1.00 81.19 183 ARG A C 1
ATOM 1438 O O . ARG A 1 183 ? -22.050 -2.896 36.505 1.00 81.19 183 ARG A O 1
ATOM 1445 N N . HIS A 1 184 ? -20.013 -3.766 36.165 1.00 83.44 184 HIS A N 1
ATOM 1446 C CA . HIS A 1 184 ? -20.159 -4.819 37.168 1.00 83.44 184 HIS A CA 1
ATOM 1447 C C . HIS A 1 184 ? -20.267 -4.250 38.595 1.00 83.44 184 HIS A C 1
ATOM 1449 O O . HIS A 1 184 ? -21.016 -4.771 39.416 1.00 83.44 184 HIS A O 1
ATOM 1455 N N . ARG A 1 185 ? -19.595 -3.125 38.867 1.00 82.44 185 ARG A N 1
ATOM 1456 C CA . ARG A 1 185 ? -19.698 -2.354 40.118 1.00 82.44 185 ARG A CA 1
ATOM 1457 C C . ARG A 1 185 ? -20.922 -1.419 40.189 1.00 82.44 185 ARG A C 1
ATOM 1459 O O . ARG A 1 185 ? -20.987 -0.616 41.113 1.00 82.44 185 ARG A O 1
ATOM 1466 N N . GLN A 1 186 ? -21.884 -1.531 39.263 1.00 74.31 186 GLN A N 1
ATOM 1467 C CA . GLN A 1 186 ? -23.145 -0.762 39.226 1.00 74.31 186 GLN A CA 1
ATOM 1468 C C . GLN A 1 186 ? -22.990 0.762 39.049 1.00 74.31 186 GLN A C 1
ATOM 1470 O O . GLN A 1 186 ? -23.903 1.527 39.351 1.00 74.31 186 GLN A O 1
ATOM 1475 N N . ILE A 1 187 ? -21.856 1.230 38.520 1.00 72.69 187 ILE A N 1
ATOM 1476 C CA . ILE A 1 187 ? -21.653 2.649 38.204 1.00 72.69 187 ILE A CA 1
ATOM 1477 C C . ILE A 1 187 ? -21.852 2.840 36.689 1.00 72.69 187 ILE A C 1
ATOM 1479 O O . ILE A 1 187 ? -21.168 2.232 35.867 1.00 72.69 187 ILE A O 1
ATOM 1483 N N . GLU A 1 188 ? -22.798 3.685 36.270 1.00 66.75 188 GLU A N 1
ATOM 1484 C CA . GLU A 1 188 ? -23.048 3.928 34.840 1.00 66.75 188 GLU A CA 1
ATOM 1485 C C . GLU A 1 188 ? -22.132 5.021 34.251 1.00 66.75 188 GLU A C 1
ATOM 1487 O O . GLU A 1 188 ? -22.529 6.168 34.040 1.00 66.75 188 GLU A O 1
ATOM 1492 N N . GLU A 1 189 ? -20.893 4.662 33.909 1.00 74.56 189 GLU A N 1
ATOM 1493 C CA . GLU A 1 189 ? -19.938 5.551 33.224 1.00 74.56 189 GLU A CA 1
ATOM 1494 C C . GLU A 1 189 ? -19.878 5.267 31.708 1.00 74.56 189 GLU A C 1
ATOM 1496 O O . GLU A 1 189 ? -19.022 4.538 31.209 1.00 74.56 189 GLU A O 1
ATOM 1501 N N . LYS A 1 190 ? -20.771 5.887 30.922 1.00 77.44 190 LYS A N 1
ATOM 1502 C CA . LYS A 1 190 ? -20.858 5.688 29.451 1.00 77.44 190 LYS A CA 1
ATOM 1503 C C . LYS A 1 190 ? -19.707 6.321 28.644 1.00 77.44 190 LYS A C 1
ATOM 1505 O O . LYS A 1 190 ? -19.669 6.200 27.423 1.00 77.44 190 LYS A O 1
ATOM 1510 N N . ARG A 1 191 ? -18.773 7.020 29.299 1.00 81.50 191 ARG A N 1
ATOM 1511 C CA . ARG A 1 191 ? -17.659 7.745 28.655 1.00 81.50 191 ARG A CA 1
ATOM 1512 C C . ARG A 1 191 ? -16.597 6.802 28.099 1.00 81.50 191 ARG A C 1
ATOM 1514 O O . ARG A 1 191 ? -16.216 6.955 26.944 1.00 81.50 191 ARG A O 1
ATOM 1521 N N . PHE A 1 192 ? -16.188 5.808 28.886 1.00 82.12 192 PHE A N 1
ATOM 1522 C CA . PHE A 1 192 ? -15.200 4.806 28.473 1.00 82.12 192 PHE A CA 1
ATOM 1523 C C . PHE A 1 192 ? -15.683 3.987 27.274 1.00 82.12 192 PHE A C 1
ATOM 1525 O O . PHE A 1 192 ? -14.905 3.691 26.376 1.00 82.12 192 PHE A O 1
ATOM 1532 N N . LEU A 1 193 ? -16.990 3.716 27.205 1.00 83.50 193 LEU A N 1
ATOM 1533 C CA . LEU A 1 193 ? -17.600 3.053 26.056 1.00 83.50 193 LEU A CA 1
ATOM 1534 C C . LEU A 1 193 ? -17.518 3.905 24.777 1.00 83.50 193 LEU A C 1
ATOM 1536 O O . LEU A 1 193 ? -17.220 3.380 23.710 1.00 83.50 193 LEU A O 1
ATOM 1540 N N . ASN A 1 194 ? -17.740 5.221 24.871 1.00 84.50 194 ASN A N 1
ATOM 1541 C CA . ASN A 1 194 ? -17.596 6.112 23.715 1.00 84.50 194 ASN A CA 1
ATOM 1542 C C . ASN A 1 194 ? -16.138 6.190 23.232 1.00 84.50 194 ASN A C 1
ATOM 1544 O O . ASN A 1 194 ? -15.902 6.171 22.029 1.00 84.50 194 ASN A O 1
ATOM 1548 N N . VAL A 1 195 ? -15.169 6.236 24.155 1.00 85.12 195 VAL A N 1
ATOM 1549 C CA . VAL A 1 195 ? -13.734 6.209 23.818 1.00 85.12 195 VAL A CA 1
ATOM 1550 C C . VAL A 1 195 ? -13.354 4.883 23.156 1.00 85.12 195 VAL A C 1
ATOM 1552 O O . VAL A 1 195 ? -12.676 4.886 22.135 1.00 85.12 195 VAL A O 1
ATOM 1555 N N . ALA A 1 196 ? -13.852 3.756 23.672 1.00 86.56 196 ALA A N 1
ATOM 1556 C CA . ALA A 1 196 ? -13.645 2.449 23.058 1.00 86.56 196 ALA A CA 1
ATOM 1557 C C . ALA A 1 196 ? -14.182 2.389 21.619 1.00 86.56 196 ALA A C 1
ATOM 1559 O O . ALA A 1 196 ? -13.461 1.969 20.718 1.00 86.56 196 ALA A O 1
ATOM 1560 N N . TYR A 1 197 ? -15.419 2.845 21.386 1.00 85.06 197 TYR A N 1
ATOM 1561 C CA . TYR A 1 197 ? -15.996 2.871 20.038 1.00 85.06 197 TYR A CA 1
ATOM 1562 C C . TYR A 1 197 ? -15.216 3.769 19.082 1.00 85.06 197 TYR A C 1
ATOM 1564 O O . TYR A 1 197 ? -15.040 3.401 17.925 1.00 85.06 197 TYR A O 1
ATOM 1572 N N . PHE A 1 198 ? -14.739 4.920 19.559 1.00 87.06 198 PHE A N 1
ATOM 1573 C CA . PHE A 1 198 ? -13.897 5.808 18.764 1.00 87.06 198 PHE A CA 1
ATOM 1574 C C . PHE A 1 198 ? -12.609 5.104 18.321 1.00 87.06 198 PHE A C 1
ATOM 1576 O O . PHE A 1 198 ? -12.330 5.045 17.130 1.00 87.06 198 PHE A O 1
ATOM 1583 N N . LEU A 1 199 ? -11.874 4.507 19.263 1.00 87.06 199 LEU A N 1
ATOM 1584 C CA . LEU A 1 199 ? -10.593 3.854 18.982 1.00 87.06 199 LEU A CA 1
ATOM 1585 C C . LEU A 1 199 ? -10.740 2.647 18.047 1.00 87.06 199 LEU A C 1
ATOM 1587 O O . LEU A 1 199 ? -9.958 2.503 17.116 1.00 87.06 199 LEU A O 1
ATOM 1591 N N . ILE A 1 200 ? -11.783 1.831 18.230 1.00 86.06 200 ILE A N 1
ATOM 1592 C CA . ILE A 1 200 ? -12.054 0.683 17.350 1.00 86.06 200 ILE A CA 1
ATOM 1593 C C . ILE A 1 200 ? -12.405 1.145 15.927 1.00 86.06 200 ILE A C 1
ATOM 1595 O O . ILE A 1 200 ? -11.961 0.535 14.956 1.00 86.06 200 ILE A O 1
ATOM 1599 N N . LEU A 1 201 ? -13.185 2.224 15.784 1.00 84.94 201 LEU A N 1
ATOM 1600 C CA . LEU A 1 201 ? -13.486 2.807 14.473 1.00 84.94 201 LEU A CA 1
ATOM 1601 C C . LEU A 1 201 ? -12.235 3.403 13.814 1.00 84.94 201 LEU A C 1
ATOM 1603 O O . LEU A 1 201 ? -12.072 3.249 12.605 1.00 84.94 201 LEU A O 1
ATOM 1607 N N . CYS A 1 202 ? -11.345 4.035 14.589 1.00 84.25 202 CYS A N 1
ATOM 1608 C CA . CYS A 1 202 ? -10.052 4.519 14.104 1.00 84.25 202 CYS A CA 1
ATOM 1609 C C . CYS A 1 202 ? -9.172 3.385 13.584 1.00 84.25 202 CYS A C 1
ATOM 1611 O O . CYS A 1 202 ? -8.683 3.484 12.464 1.00 84.25 202 CYS A O 1
ATOM 1613 N N . ASP A 1 203 ? -9.026 2.294 14.334 1.00 84.88 203 ASP A N 1
ATOM 1614 C CA . ASP A 1 203 ? -8.251 1.136 13.878 1.00 84.88 203 ASP A CA 1
ATOM 1615 C C . ASP A 1 203 ? -8.829 0.534 12.602 1.00 84.88 203 ASP A C 1
ATOM 1617 O O . ASP A 1 203 ? -8.100 0.261 11.648 1.00 84.88 203 ASP A O 1
ATOM 1621 N N . PHE A 1 204 ? -10.150 0.356 12.560 1.00 83.56 204 PHE A N 1
ATOM 1622 C CA . PHE A 1 204 ? -10.826 -0.198 11.394 1.00 83.56 204 PHE A CA 1
ATOM 1623 C C . PHE A 1 204 ? -10.629 0.679 10.152 1.00 83.56 204 PHE A C 1
ATOM 1625 O O . PHE A 1 204 ? -10.339 0.174 9.068 1.00 83.56 204 PHE A O 1
ATOM 1632 N N . TRP A 1 205 ? -10.719 1.998 10.318 1.00 85.25 205 TRP A N 1
ATOM 1633 C CA . TRP A 1 205 ? -10.418 2.953 9.260 1.00 85.25 205 TRP A CA 1
ATOM 1634 C C . TRP A 1 205 ? -8.950 2.899 8.822 1.00 85.25 205 TRP A C 1
ATOM 1636 O O . TRP A 1 205 ? -8.689 2.812 7.626 1.00 85.25 205 TRP A O 1
ATOM 1646 N N . CYS A 1 206 ? -7.994 2.883 9.757 1.00 79.00 206 CYS A N 1
ATOM 1647 C CA . CYS A 1 206 ? -6.567 2.807 9.435 1.00 79.00 206 CYS A CA 1
ATOM 1648 C C . CYS A 1 206 ? -6.213 1.536 8.649 1.00 79.00 206 CYS A C 1
ATOM 1650 O O . CYS A 1 206 ? -5.401 1.592 7.726 1.00 79.00 206 CYS A O 1
ATOM 1652 N N . ILE A 1 207 ? -6.848 0.402 8.964 1.00 77.00 207 ILE A N 1
ATOM 1653 C CA . ILE A 1 207 ? -6.667 -0.850 8.218 1.00 77.00 207 ILE A CA 1
ATOM 1654 C C . ILE A 1 207 ? -7.174 -0.701 6.779 1.00 77.00 207 ILE A C 1
ATOM 1656 O O . ILE A 1 207 ? -6.477 -1.095 5.843 1.00 77.00 207 ILE A O 1
ATOM 1660 N N . LEU A 1 208 ? -8.360 -0.120 6.587 1.00 74.44 208 LEU A N 1
ATOM 1661 C CA . LEU A 1 208 ? -8.971 0.026 5.263 1.00 74.44 208 LEU A CA 1
ATOM 1662 C C . LEU A 1 208 ? -8.334 1.132 4.408 1.00 74.44 208 LEU A C 1
ATOM 1664 O O . LEU A 1 208 ? -8.321 1.019 3.184 1.00 74.44 208 LEU A O 1
ATOM 1668 N N . ASP A 1 209 ? -7.791 2.185 5.025 1.00 72.62 209 ASP A N 1
ATOM 1669 C CA . ASP A 1 209 ? -7.014 3.219 4.327 1.00 72.62 209 ASP A CA 1
ATOM 1670 C C . ASP A 1 209 ? -5.588 2.753 3.982 1.00 72.62 209 ASP A C 1
ATOM 1672 O O . ASP A 1 209 ? -4.928 3.345 3.126 1.00 72.62 209 ASP A O 1
ATOM 1676 N N . SER A 1 210 ? -5.101 1.672 4.604 1.00 71.31 210 SER A N 1
ATOM 1677 C CA . SER A 1 210 ? -3.749 1.170 4.355 1.00 71.31 210 SER A CA 1
ATOM 1678 C C . SER A 1 210 ? -3.544 0.746 2.892 1.00 71.31 210 SER A C 1
ATOM 1680 O O . SER A 1 210 ? -4.397 0.100 2.276 1.00 71.31 210 SER A O 1
ATOM 1682 N N . GLY A 1 211 ? -2.365 1.063 2.339 1.00 61.84 211 GLY A N 1
ATOM 1683 C CA . GLY A 1 211 ? -1.986 0.661 0.976 1.00 61.84 211 GLY A CA 1
ATOM 1684 C C . GLY A 1 211 ? -2.013 -0.860 0.776 1.00 61.84 211 GLY A C 1
ATOM 1685 O O . GLY A 1 211 ? -2.380 -1.335 -0.293 1.00 61.84 211 GLY A O 1
ATOM 1686 N N . MET A 1 212 ? -1.754 -1.627 1.842 1.00 64.00 212 MET A N 1
ATOM 1687 C CA . MET A 1 212 ? -1.822 -3.092 1.841 1.00 64.00 212 MET A CA 1
ATOM 1688 C C . MET A 1 212 ? -3.232 -3.613 1.539 1.00 64.00 212 MET A C 1
ATOM 1690 O O . MET A 1 212 ? -3.392 -4.492 0.694 1.00 64.00 212 MET A O 1
ATOM 1694 N N . TYR A 1 213 ? -4.274 -3.066 2.177 1.00 64.69 213 TYR A N 1
ATOM 1695 C CA . TYR A 1 213 ? -5.649 -3.472 1.864 1.00 64.69 213 TYR A CA 1
ATOM 1696 C C . TYR A 1 213 ? -6.025 -3.089 0.424 1.00 64.69 213 TYR A C 1
ATOM 1698 O O . TYR A 1 213 ? -6.707 -3.845 -0.265 1.00 64.69 213 TYR A O 1
ATOM 1706 N N . GLN A 1 214 ? -5.543 -1.943 -0.061 1.00 61.72 214 GLN A N 1
ATOM 1707 C CA . GLN A 1 214 ? -5.814 -1.484 -1.426 1.00 61.72 214 GLN A CA 1
ATOM 1708 C C . GLN A 1 214 ? -5.102 -2.308 -2.510 1.00 61.72 214 GLN A C 1
ATOM 1710 O O . GLN A 1 214 ? -5.591 -2.340 -3.638 1.00 61.72 214 GLN A O 1
ATOM 1715 N N . MET A 1 215 ? -3.988 -2.967 -2.178 1.00 59.75 215 MET A N 1
ATOM 1716 C CA . MET A 1 215 ? -3.256 -3.868 -3.075 1.00 59.75 215 MET A CA 1
ATOM 1717 C C . MET A 1 215 ? -3.824 -5.292 -3.080 1.00 59.75 215 MET A C 1
ATOM 1719 O O . MET A 1 215 ? -4.033 -5.868 -4.142 1.00 59.75 215 MET A O 1
ATOM 1723 N N . TYR A 1 216 ? -4.097 -5.858 -1.900 1.00 60.16 216 TYR A N 1
ATOM 1724 C CA . TYR A 1 216 ? -4.483 -7.271 -1.750 1.00 60.16 216 TYR A CA 1
ATOM 1725 C C . TYR A 1 216 ? -6.002 -7.493 -1.643 1.00 60.16 216 TYR A C 1
ATOM 1727 O O . TYR A 1 216 ? -6.483 -8.627 -1.686 1.00 60.16 216 TYR A O 1
ATOM 1735 N N . GLY A 1 217 ? -6.786 -6.424 -1.489 1.00 57.94 217 GLY A N 1
ATOM 1736 C CA . GLY A 1 217 ? -8.235 -6.487 -1.357 1.00 57.94 217 GLY A CA 1
ATOM 1737 C C . GLY A 1 217 ? -8.921 -6.852 -2.672 1.00 57.94 217 GLY A C 1
ATOM 1738 O O . GLY A 1 217 ? -8.925 -6.077 -3.622 1.00 57.94 217 GLY A O 1
ATOM 1739 N N . ARG A 1 218 ? -9.606 -8.001 -2.701 1.00 52.62 218 ARG A N 1
ATOM 1740 C CA . ARG A 1 218 ? -10.401 -8.471 -3.855 1.00 52.62 218 ARG A CA 1
ATOM 1741 C C . ARG A 1 218 ? -11.508 -7.487 -4.286 1.00 52.62 218 ARG A C 1
ATOM 1743 O O . ARG A 1 218 ? -11.952 -7.536 -5.426 1.00 52.62 218 ARG A O 1
ATOM 1750 N N . GLN A 1 219 ? -11.953 -6.608 -3.383 1.00 64.06 219 GLN A N 1
ATOM 1751 C CA . GLN A 1 219 ? -12.966 -5.567 -3.613 1.00 64.06 219 GLN A CA 1
ATOM 1752 C C . GLN A 1 219 ? -12.491 -4.222 -3.042 1.00 64.0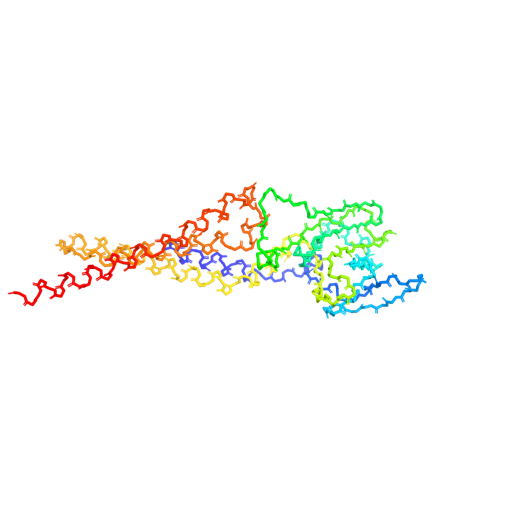6 219 GLN A C 1
ATOM 1754 O O . GLN A 1 219 ? -13.015 -3.713 -2.050 1.00 64.06 219 GLN A O 1
ATOM 1759 N N . THR A 1 220 ? -11.480 -3.644 -3.685 1.00 62.72 220 THR A N 1
ATOM 1760 C CA . THR A 1 220 ? -10.903 -2.330 -3.350 1.00 62.72 220 THR A CA 1
ATOM 1761 C C . THR A 1 220 ? -11.962 -1.230 -3.208 1.00 62.72 220 THR A C 1
ATOM 1763 O O . THR A 1 220 ? -11.938 -0.488 -2.231 1.00 62.72 220 THR A O 1
ATOM 1766 N N . ALA A 1 221 ? -12.938 -1.165 -4.122 1.00 64.38 221 ALA A N 1
ATOM 1767 C CA . ALA A 1 221 ? -13.993 -0.148 -4.118 1.00 64.38 221 ALA A CA 1
ATOM 1768 C C . ALA A 1 221 ? -14.890 -0.213 -2.869 1.00 64.38 221 ALA A C 1
ATOM 1770 O O . ALA A 1 221 ? -15.174 0.812 -2.247 1.00 64.38 221 ALA A O 1
ATOM 1771 N N . ALA A 1 222 ? -15.295 -1.421 -2.463 1.00 69.50 222 ALA A N 1
ATOM 1772 C CA . ALA A 1 222 ? -16.100 -1.612 -1.260 1.00 69.50 222 ALA A CA 1
ATOM 1773 C C . ALA A 1 222 ? -15.315 -1.204 -0.007 1.00 69.50 222 ALA A C 1
ATOM 1775 O O . ALA A 1 222 ? -15.845 -0.495 0.843 1.00 69.50 222 ALA A O 1
ATOM 1776 N N . GLY A 1 223 ? -14.035 -1.576 0.089 1.00 71.12 223 GLY A N 1
ATOM 1777 C CA . GLY A 1 223 ? -13.205 -1.187 1.229 1.00 71.12 223 GLY A CA 1
ATOM 1778 C C . GLY A 1 223 ? -12.943 0.315 1.318 1.00 71.12 223 GLY A C 1
ATOM 1779 O O . GLY A 1 223 ? -12.983 0.863 2.417 1.00 71.12 223 GLY A O 1
ATOM 1780 N N . THR A 1 224 ? -12.763 1.009 0.190 1.00 71.12 224 THR A N 1
ATOM 1781 C CA . THR A 1 224 ? -12.651 2.477 0.174 1.00 71.12 224 THR A CA 1
ATOM 1782 C C . THR A 1 224 ? -13.945 3.149 0.636 1.00 71.12 224 THR A C 1
ATOM 1784 O O . THR A 1 224 ? -13.893 4.066 1.455 1.00 71.12 224 THR A O 1
ATOM 1787 N N . LEU A 1 225 ? -15.111 2.672 0.186 1.00 77.19 225 LEU A N 1
ATOM 1788 C CA . LEU A 1 225 ? -16.408 3.170 0.662 1.00 77.19 225 LEU A CA 1
ATOM 1789 C C . LEU A 1 225 ? -16.594 2.923 2.162 1.00 77.19 225 LEU A C 1
ATOM 1791 O O . LEU A 1 225 ? -17.002 3.823 2.892 1.00 77.19 225 LEU A O 1
ATOM 1795 N N . ILE A 1 226 ? -16.260 1.725 2.645 1.00 79.44 226 ILE A N 1
ATOM 1796 C CA . ILE A 1 226 ? -16.347 1.391 4.070 1.00 79.44 226 ILE A CA 1
ATOM 1797 C C . ILE A 1 226 ? -15.384 2.262 4.887 1.00 79.44 226 ILE A C 1
ATOM 1799 O O . ILE A 1 226 ? -15.776 2.752 5.943 1.00 79.44 226 ILE A O 1
ATOM 1803 N N . SER A 1 227 ? -14.167 2.513 4.394 1.00 81.31 227 SER A N 1
ATOM 1804 C CA . SER A 1 227 ? -13.217 3.447 5.011 1.00 81.31 227 SER A CA 1
ATOM 1805 C C . SER A 1 227 ? -13.822 4.849 5.116 1.00 81.31 227 SER A C 1
ATOM 1807 O O . SER A 1 227 ? -13.853 5.441 6.195 1.00 81.31 227 SER A O 1
ATOM 1809 N N . PHE A 1 228 ? -14.413 5.352 4.032 1.00 81.12 228 PHE A N 1
ATOM 1810 C CA . PHE A 1 228 ? -15.087 6.648 4.032 1.00 81.12 228 PHE A CA 1
ATOM 1811 C C . PHE A 1 228 ? -16.221 6.717 5.069 1.00 81.12 228 PHE A C 1
ATOM 1813 O O . PHE A 1 228 ? -16.298 7.668 5.849 1.00 81.12 228 PHE A O 1
ATOM 1820 N N . TYR A 1 229 ? -17.070 5.689 5.148 1.00 81.62 229 TYR A N 1
ATOM 1821 C CA . TYR A 1 229 ? -18.122 5.630 6.165 1.00 81.62 229 TYR A CA 1
ATOM 1822 C C . TYR A 1 229 ? -17.565 5.521 7.587 1.00 81.62 229 TYR A C 1
ATOM 1824 O O . TYR A 1 229 ? -18.080 6.183 8.489 1.00 81.62 229 TYR A O 1
ATOM 1832 N N . ALA A 1 230 ? -16.507 4.736 7.803 1.00 83.12 230 ALA A N 1
ATOM 1833 C CA . ALA A 1 230 ? -15.849 4.616 9.100 1.00 83.12 230 ALA A CA 1
ATOM 1834 C C . ALA A 1 230 ? -15.306 5.973 9.569 1.00 83.12 230 ALA A C 1
ATOM 1836 O O . ALA A 1 230 ? -15.557 6.358 10.711 1.00 83.12 230 ALA A O 1
ATOM 1837 N N . PHE A 1 231 ? -14.665 6.732 8.673 1.00 81.69 231 PHE A N 1
ATOM 1838 C CA . PHE A 1 231 ? -14.200 8.096 8.930 1.00 81.69 231 PHE A CA 1
ATOM 1839 C C . PHE A 1 231 ? -15.345 9.033 9.331 1.00 81.69 231 PHE A C 1
ATOM 1841 O O . PHE A 1 231 ? -15.280 9.691 10.370 1.00 81.69 231 PHE A O 1
ATOM 1848 N N . MET A 1 232 ? -16.439 9.039 8.566 1.00 85.56 232 MET A N 1
ATOM 1849 C CA . MET A 1 232 ? -17.615 9.862 8.875 1.00 85.56 232 MET A CA 1
ATOM 1850 C C . MET A 1 232 ? -18.238 9.500 10.235 1.00 85.56 232 MET A C 1
ATOM 1852 O O . MET A 1 232 ? -18.689 10.377 10.977 1.00 85.56 232 MET A O 1
ATOM 1856 N N . LEU A 1 233 ? -18.226 8.214 10.599 1.00 84.56 233 LEU A N 1
ATOM 1857 C CA . LEU A 1 233 ? -18.774 7.716 11.860 1.00 84.56 233 LEU A CA 1
ATOM 1858 C C . LEU A 1 233 ? -17.912 8.042 13.086 1.00 84.56 233 LEU A C 1
ATOM 1860 O O . LEU A 1 233 ? -18.459 8.058 14.190 1.00 84.56 233 LEU A O 1
ATOM 1864 N N . MET A 1 234 ? -16.620 8.364 12.938 1.00 82.62 234 MET A N 1
ATOM 1865 C CA . MET A 1 234 ? -15.742 8.708 14.074 1.00 82.62 234 MET A CA 1
ATOM 1866 C C . MET A 1 234 ? -16.243 9.913 14.882 1.00 82.62 234 MET A C 1
ATOM 1868 O O . MET A 1 234 ? -16.049 9.985 16.097 1.00 82.62 234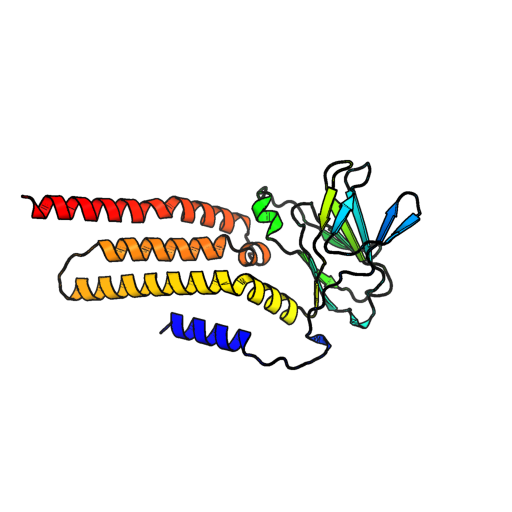 MET A O 1
ATOM 1872 N N . SER A 1 235 ? -16.952 10.838 14.234 1.00 82.56 235 SER A N 1
ATOM 1873 C CA . SER A 1 235 ? -17.540 12.010 14.891 1.00 82.56 235 SER A CA 1
ATOM 1874 C C . SER A 1 235 ? -18.651 11.640 15.887 1.00 82.56 235 SER A C 1
ATOM 1876 O O . SER A 1 235 ? -18.875 12.345 16.873 1.00 82.56 235 SER A O 1
ATOM 1878 N N . VAL A 1 236 ? -19.347 10.516 15.681 1.00 86.50 236 VAL A N 1
ATOM 1879 C CA . VAL A 1 236 ? -20.516 10.122 16.487 1.00 86.50 236 VAL A CA 1
ATOM 1880 C C . VAL A 1 236 ? -20.134 9.737 17.929 1.00 86.50 236 VAL A C 1
ATOM 1882 O O . VAL A 1 236 ? -20.732 10.287 18.863 1.00 86.50 236 VAL A O 1
ATOM 1885 N N . PRO A 1 237 ? -19.141 8.855 18.177 1.00 82.94 237 PRO A N 1
ATOM 1886 C CA . PRO A 1 237 ? -18.648 8.585 19.527 1.00 82.94 237 PRO A CA 1
ATOM 1887 C C . PRO A 1 237 ? -18.140 9.835 20.253 1.00 82.94 237 PRO A C 1
ATOM 1889 O O . PRO A 1 237 ? -18.407 9.998 21.446 1.00 82.94 237 PRO A O 1
ATOM 1892 N N . MET A 1 238 ? -17.464 10.744 19.541 1.00 83.00 238 MET A N 1
ATOM 1893 C CA . MET A 1 238 ? -16.940 11.985 20.116 1.00 83.00 238 MET A CA 1
ATOM 1894 C C . MET A 1 238 ? -18.072 12.900 20.602 1.00 83.00 238 MET A C 1
ATOM 1896 O O . MET A 1 238 ? -18.054 13.361 21.746 1.00 83.00 238 MET A O 1
ATOM 1900 N N . LEU A 1 239 ? -19.112 13.096 19.788 1.00 85.06 239 LEU A N 1
ATOM 1901 C CA . LEU A 1 239 ? -20.289 13.876 20.184 1.00 85.06 239 LEU A CA 1
ATOM 1902 C C . LEU A 1 239 ? -20.994 13.260 21.399 1.00 85.06 239 LEU A C 1
ATOM 1904 O O . LEU A 1 239 ? -21.333 13.972 22.348 1.00 85.06 239 LEU A O 1
ATOM 1908 N N . ARG A 1 240 ? -21.146 11.929 21.432 1.00 83.50 240 ARG A N 1
ATOM 1909 C CA . ARG A 1 240 ? -21.708 11.225 22.598 1.00 83.50 240 ARG A CA 1
ATOM 1910 C C . ARG A 1 240 ? -20.839 11.389 23.846 1.00 83.50 240 ARG A C 1
ATOM 1912 O O . ARG A 1 240 ? -21.371 11.488 24.953 1.00 83.50 240 ARG A O 1
ATOM 1919 N N . PHE A 1 241 ? -19.514 11.423 23.705 1.00 83.25 241 PHE A N 1
ATOM 1920 C CA . PHE A 1 241 ? -18.595 11.673 24.815 1.00 83.25 241 PHE A CA 1
ATOM 1921 C C . PHE A 1 241 ? -18.772 13.082 25.394 1.00 83.25 241 PHE A C 1
ATOM 1923 O O . PHE A 1 241 ? -18.906 13.229 26.614 1.00 83.25 241 PHE A O 1
ATOM 1930 N N . VAL A 1 242 ? -18.856 14.106 24.540 1.00 82.31 242 VAL A N 1
ATOM 1931 C CA . VAL A 1 242 ? -19.097 15.494 24.965 1.00 82.31 242 VAL A CA 1
ATOM 1932 C C . VAL A 1 242 ? -20.458 15.625 25.651 1.00 82.31 242 VAL A C 1
ATOM 1934 O O . VAL A 1 242 ? -20.533 16.150 26.763 1.00 82.31 242 VAL A O 1
ATOM 1937 N N . GLN A 1 243 ? -21.521 15.068 25.064 1.00 82.12 243 GLN A N 1
ATOM 1938 C CA . GLN A 1 243 ? -22.867 15.080 25.653 1.00 82.12 243 GLN A CA 1
ATOM 1939 C C . GLN A 1 243 ? -22.898 14.427 27.042 1.00 82.12 243 GLN A C 1
ATOM 1941 O O . GLN A 1 243 ? -23.410 15.015 27.996 1.00 82.12 243 GLN A O 1
ATOM 1946 N N . ASN A 1 244 ? -22.286 13.248 27.193 1.00 79.56 244 ASN A N 1
ATOM 1947 C CA . ASN A 1 244 ? -22.185 12.555 28.483 1.00 79.56 244 ASN A CA 1
ATOM 1948 C C . ASN A 1 244 ? -21.297 13.308 29.493 1.00 79.56 244 ASN A C 1
ATOM 1950 O O . ASN A 1 244 ? -21.424 13.124 30.708 1.00 79.56 244 ASN A O 1
ATOM 1954 N N . THR A 1 245 ? -20.398 14.172 29.021 1.00 77.50 245 THR A N 1
ATOM 1955 C CA . THR A 1 245 ? -19.573 15.024 29.882 1.00 77.50 245 THR A CA 1
ATOM 1956 C C . THR A 1 245 ? -20.361 16.218 30.412 1.00 77.50 245 THR A C 1
ATOM 1958 O O . THR A 1 245 ? -20.397 16.437 31.624 1.00 77.50 245 THR A O 1
ATOM 1961 N N . VAL A 1 246 ? -21.065 16.929 29.528 1.00 76.38 246 VAL A N 1
ATOM 1962 C CA . VAL A 1 246 ? -21.899 18.090 29.877 1.00 76.38 246 VAL A CA 1
ATOM 1963 C C . VAL A 1 246 ? -23.089 17.684 30.750 1.00 76.38 246 VAL A C 1
ATOM 1965 O O . VAL A 1 246 ? -23.373 18.343 31.749 1.00 76.38 246 VAL A O 1
ATOM 1968 N N . ARG A 1 247 ? -23.758 16.568 30.435 1.00 70.38 247 ARG A N 1
ATOM 1969 C CA . ARG A 1 247 ? -24.929 16.094 31.190 1.00 70.38 247 ARG A CA 1
ATOM 1970 C C . ARG A 1 247 ? -24.582 15.708 32.632 1.00 70.38 247 ARG A C 1
ATOM 1972 O O . ARG A 1 247 ? -25.354 16.010 33.534 1.00 70.38 247 ARG A O 1
ATOM 1979 N N . LYS A 1 248 ? -23.400 15.123 32.869 1.00 62.56 248 LYS A N 1
ATOM 1980 C CA . LYS A 1 248 ? -22.908 14.841 34.230 1.00 62.56 248 LYS A CA 1
ATOM 1981 C C . LYS A 1 248 ? -22.589 16.132 34.996 1.00 62.56 248 LYS A C 1
ATOM 1983 O O . LYS A 1 248 ? -22.904 16.208 36.171 1.00 62.56 248 LYS A O 1
ATOM 1988 N N . LYS A 1 249 ? -22.019 17.156 34.339 1.00 63.66 249 LYS A N 1
ATOM 1989 C CA . LYS A 1 249 ? -21.789 18.472 34.973 1.00 63.66 249 LYS A CA 1
ATOM 1990 C C . LYS A 1 249 ? -23.101 19.146 35.386 1.00 63.66 249 LYS A C 1
ATOM 1992 O O . LYS A 1 249 ? -23.170 19.682 36.482 1.00 63.66 249 LYS A O 1
ATOM 1997 N N . ARG A 1 250 ? -24.145 19.074 34.549 1.00 59.81 250 ARG A N 1
ATOM 1998 C CA . ARG A 1 250 ? -25.479 19.600 34.894 1.00 59.81 250 ARG A CA 1
ATOM 1999 C C . ARG A 1 250 ? -26.130 18.868 36.070 1.00 59.81 250 ARG A C 1
ATOM 2001 O O . ARG A 1 250 ? -26.752 19.527 36.880 1.00 59.81 250 ARG A O 1
ATOM 2008 N N . ALA A 1 251 ? -25.951 17.551 36.184 1.00 60.22 251 ALA A N 1
ATOM 2009 C CA . ALA A 1 251 ? -26.514 16.758 37.283 1.00 60.22 251 ALA A CA 1
ATOM 2010 C C . ALA A 1 251 ? -25.793 16.932 38.636 1.00 60.22 251 ALA A C 1
ATOM 2012 O O . ALA A 1 251 ? -26.328 16.523 39.654 1.00 60.22 251 ALA A O 1
ATOM 2013 N N . VAL A 1 252 ? -24.571 17.477 38.649 1.00 59.28 252 VAL A N 1
ATOM 2014 C CA . VAL A 1 252 ? -23.797 17.748 39.880 1.00 59.28 252 VAL A CA 1
ATOM 2015 C C . VAL A 1 252 ? -23.950 19.211 40.330 1.00 59.28 252 VAL A C 1
ATOM 2017 O O . VAL A 1 252 ? -23.616 19.543 41.460 1.00 59.28 252 VAL A O 1
ATOM 2020 N N . GLY A 1 253 ? -24.437 20.091 39.448 1.00 54.47 253 GLY A N 1
ATOM 2021 C CA . GLY A 1 253 ? -24.683 21.511 39.730 1.00 54.47 253 GLY A CA 1
ATOM 2022 C C . GLY A 1 253 ? -26.138 21.864 40.067 1.00 54.47 253 GLY A C 1
ATOM 2023 O O . GLY A 1 253 ? -26.443 23.051 40.146 1.00 54.47 253 GLY A O 1
ATOM 2024 N N . SER A 1 254 ? -27.019 20.868 40.205 1.00 46.84 254 SER A N 1
ATOM 2025 C CA . SER A 1 254 ? -28.411 20.982 40.674 1.00 46.84 254 SER A CA 1
ATOM 2026 C C . SER A 1 254 ? -28.559 20.276 42.011 1.00 46.84 254 SER A C 1
ATOM 2028 O O . SER A 1 254 ? -29.226 20.836 42.899 1.00 46.84 254 SER A O 1
#

Radius of gyration: 24.34 Å; chains: 1; bounding box: 50×38×72 Å

pLDDT: mean 73.33, std 10.8, range [42.16, 87.25]